Protein AF-A0A969DZS3-F1 (afdb_monomer_lite)

pLDDT: mean 75.81, std 20.88, range [36.09, 98.25]

Sequence (200 aa):
PPSDDQDCFSNGLSEQDLIYIPSPPELEMSKNVEMGKQPAASKSTKQAAPAEPQAASPIADSQAKQQAEQQADILLAATEILELAKLKVALAQAYRDAQQYKELVFKVIDTEGGHLSEEECEVVSHKNFAKTIKGLAEARVKVSSWAETSSGNHGLILNELSFVEEEIVTALATAKSKTGKGAKETAQETAQDDGEEKAA

Radius of gyration: 37.27 Å; chains: 1; bounding box: 90×81×98 Å

Secondary structure (DSSP, 8-state):
---------TTS--GGG----PPPPP------------------------PPP----HHHHHHHHHHHHHHHHHHHHHHHHHHHHHHHHHHHHHHHHHHTTHHHHHHHH-TTS-PPPHHHHHHHHSHHHHHHHHHHHHHHHHHHHHHHHS-STHHHHHHHHHHHHHHHHHHHHHHHHHHTTS--S---------------

Foldseek 3Di:
DDDPPQPQDPVRDHPVNDDDDDDDPPPPDDDDDDDDDDDDDDDDDDDDDDDDDDDDDPVVVVVVVVVVVLVVLLVLLVVLVVVLVVLVVQLVVLCVLQPVCVVLVVLVPPPPNDDDDPVSVVVCPDPSNVCSVVSNVVSVVVSVVSVVPGPPSNVSNVVVVVVVVVVVVVVVVVVVVVVPPPPDDDDDDDDDDDDDDDDD

Structure (mmCIF, N/CA/C/O backbone):
data_AF-A0A969DZS3-F1
#
_entry.id   AF-A0A969DZS3-F1
#
loop_
_atom_site.group_PDB
_atom_site.id
_atom_site.type_symbol
_atom_site.label_atom_id
_atom_site.label_alt_id
_atom_site.label_comp_id
_atom_site.label_asym_id
_atom_site.label_entity_id
_atom_site.label_seq_id
_atom_site.pdbx_PDB_ins_code
_atom_site.Cartn_x
_atom_site.Cartn_y
_atom_site.Cartn_z
_atom_site.occupancy
_atom_site.B_iso_or_equiv
_atom_site.auth_seq_id
_atom_site.auth_comp_id
_atom_site.auth_asym_id
_atom_site.auth_atom_id
_atom_site.pdbx_PDB_model_num
ATOM 1 N N . PRO A 1 1 ? -9.337 -61.915 6.150 1.00 49.16 1 PRO A N 1
ATOM 2 C CA . PRO A 1 1 ? -9.854 -60.557 5.847 1.00 49.16 1 PRO A CA 1
ATOM 3 C C . PRO A 1 1 ? -8.678 -59.577 5.769 1.00 49.16 1 PRO A C 1
ATOM 5 O O . PRO A 1 1 ? -7.839 -59.634 6.664 1.00 49.16 1 PRO A O 1
ATOM 8 N N . PRO A 1 2 ? -8.534 -58.803 4.682 1.00 52.72 2 PRO A N 1
ATOM 9 C CA . PRO A 1 2 ? -7.333 -58.010 4.464 1.00 52.72 2 PRO A CA 1
ATOM 10 C C . PRO A 1 2 ? -7.282 -56.854 5.466 1.00 52.72 2 PRO A C 1
ATOM 12 O O . PRO A 1 2 ? -8.290 -56.197 5.718 1.00 52.72 2 PRO A O 1
ATOM 15 N N . SER A 1 3 ? -6.110 -56.673 6.067 1.00 51.91 3 SER A N 1
ATOM 16 C CA . SER A 1 3 ? -5.750 -55.478 6.817 1.00 51.91 3 SER A CA 1
ATOM 17 C C . SER A 1 3 ? -5.301 -54.441 5.793 1.00 51.91 3 SER A C 1
ATOM 19 O O . SER A 1 3 ? -4.185 -54.523 5.286 1.00 51.91 3 SER A O 1
ATOM 21 N N . ASP A 1 4 ? -6.203 -53.536 5.423 1.00 56.25 4 ASP A N 1
ATOM 22 C CA . ASP A 1 4 ? -5.869 -52.346 4.644 1.00 56.25 4 ASP A CA 1
ATOM 23 C C . ASP A 1 4 ? -5.237 -51.316 5.590 1.00 56.25 4 ASP A C 1
ATOM 25 O O . ASP A 1 4 ? -5.909 -50.424 6.109 1.00 56.25 4 ASP A O 1
ATOM 29 N N . ASP A 1 5 ? -3.937 -51.466 5.840 1.00 58.75 5 ASP A N 1
ATOM 30 C CA . ASP A 1 5 ? -3.094 -50.387 6.351 1.00 58.75 5 ASP A CA 1
ATOM 31 C C . ASP A 1 5 ? -2.910 -49.367 5.214 1.00 58.75 5 ASP A C 1
ATOM 33 O O . ASP A 1 5 ? -1.918 -49.381 4.488 1.00 58.75 5 ASP A O 1
ATOM 37 N N . GLN A 1 6 ? -3.922 -48.523 4.995 1.00 60.72 6 GLN A N 1
ATOM 38 C CA . GLN A 1 6 ? -3.749 -47.315 4.194 1.00 60.72 6 GLN A CA 1
ATOM 39 C C . GLN A 1 6 ? -3.018 -46.289 5.053 1.00 60.72 6 GLN A C 1
ATOM 41 O O . GLN A 1 6 ? -3.539 -45.832 6.073 1.00 60.72 6 GLN A O 1
ATOM 46 N N . ASP A 1 7 ? -1.806 -45.953 4.621 1.00 59.56 7 ASP A N 1
ATOM 47 C CA . ASP A 1 7 ? -0.974 -44.874 5.137 1.00 59.56 7 ASP A CA 1
ATOM 48 C C . ASP A 1 7 ? -1.724 -43.535 5.048 1.00 59.56 7 ASP A C 1
ATOM 50 O O . ASP A 1 7 ? -1.600 -42.761 4.099 1.00 59.56 7 ASP A O 1
ATOM 54 N N . CYS A 1 8 ? -2.543 -43.252 6.057 1.00 57.12 8 CYS A N 1
ATOM 55 C CA . CYS A 1 8 ? -3.088 -41.926 6.269 1.00 57.12 8 CYS A CA 1
ATOM 56 C C . CYS A 1 8 ? -1.925 -41.013 6.655 1.00 57.12 8 CYS A C 1
ATOM 58 O O . CYS A 1 8 ? -1.350 -41.144 7.740 1.00 57.12 8 CYS A O 1
ATOM 60 N N . PHE A 1 9 ? -1.601 -40.048 5.795 1.00 59.28 9 PHE A N 1
ATOM 61 C CA . PHE A 1 9 ? -0.766 -38.930 6.206 1.00 59.28 9 PHE A CA 1
ATOM 62 C C . PHE A 1 9 ? -1.397 -38.298 7.456 1.00 59.28 9 PHE A C 1
ATOM 64 O O . PHE A 1 9 ? -2.620 -38.166 7.546 1.00 59.28 9 PHE A O 1
ATOM 71 N N . SER A 1 10 ? -0.583 -37.878 8.426 1.00 65.44 10 SER A N 1
ATOM 72 C CA . SER A 1 10 ? -1.009 -37.339 9.734 1.00 65.44 10 SER A CA 1
ATOM 73 C C . SER A 1 10 ? -1.934 -36.111 9.663 1.00 65.44 10 SER A C 1
ATOM 75 O O . SER A 1 10 ? -2.457 -35.664 10.681 1.00 65.44 10 SER A O 1
ATOM 77 N N . ASN A 1 11 ? -2.177 -35.602 8.457 1.00 67.25 11 ASN A N 1
ATOM 78 C CA . ASN A 1 11 ? -3.039 -34.470 8.156 1.00 67.25 11 ASN A CA 1
ATOM 79 C C . ASN A 1 11 ? -4.433 -34.904 7.648 1.00 67.25 11 ASN A C 1
ATOM 81 O O . ASN A 1 11 ? -5.226 -34.047 7.272 1.00 67.25 11 ASN A O 1
ATOM 85 N N . GLY A 1 12 ? -4.726 -36.211 7.590 1.00 70.38 12 GLY A N 1
ATOM 86 C CA . GLY A 1 12 ? -5.999 -36.751 7.095 1.00 70.38 12 GLY A CA 1
ATOM 87 C C . GLY A 1 12 ? -6.173 -36.690 5.574 1.00 70.38 12 GLY A C 1
ATOM 88 O O . GLY A 1 12 ? -7.282 -36.892 5.090 1.00 70.38 12 GLY A O 1
ATOM 89 N N . LEU A 1 13 ? -5.101 -3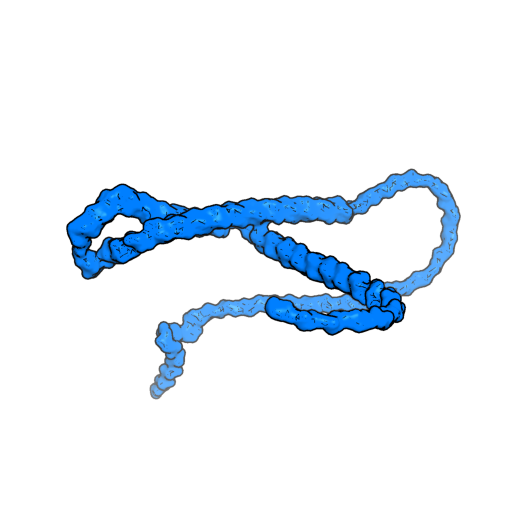6.406 4.830 1.00 71.88 13 LEU A N 1
ATOM 90 C CA . LEU A 1 13 ? -5.092 -36.448 3.369 1.00 71.88 13 LEU A CA 1
ATOM 91 C C . LEU A 1 13 ? -4.745 -37.860 2.909 1.00 71.88 13 LEU A C 1
ATOM 93 O O . LEU A 1 13 ? -3.793 -38.461 3.413 1.00 71.88 13 LEU A O 1
ATOM 97 N N . SER A 1 14 ? -5.522 -38.378 1.967 1.00 73.00 14 SER A N 1
ATOM 98 C CA . SER A 1 14 ? -5.260 -39.662 1.328 1.00 73.00 14 SER A CA 1
ATOM 99 C C . SER A 1 14 ? -4.403 -39.468 0.078 1.00 73.00 14 SER A C 1
ATOM 101 O O . SER A 1 14 ? -4.312 -38.372 -0.475 1.00 73.00 14 SER A O 1
ATOM 103 N N . GLU A 1 15 ? -3.791 -40.540 -0.418 1.00 72.19 15 GLU A N 1
ATOM 104 C CA . GLU A 1 15 ? -3.027 -40.512 -1.675 1.00 72.19 15 GLU A CA 1
ATOM 105 C C . GLU A 1 15 ? -3.888 -40.076 -2.882 1.00 72.19 15 GLU A C 1
ATOM 107 O O . GLU A 1 15 ? -3.377 -39.554 -3.870 1.00 72.19 15 GLU A O 1
ATOM 112 N N . GLN A 1 16 ? -5.215 -40.213 -2.775 1.00 72.94 16 GLN A N 1
ATOM 113 C CA . GLN A 1 16 ? -6.187 -39.787 -3.785 1.00 72.94 16 GLN A CA 1
ATOM 114 C C . GLN A 1 16 ? -6.371 -38.259 -3.829 1.00 72.94 16 GLN A C 1
ATOM 116 O O . GLN A 1 16 ? -6.869 -37.738 -4.825 1.00 72.94 16 GLN A O 1
ATOM 121 N N . ASP A 1 17 ? -5.942 -37.541 -2.784 1.00 72.00 17 ASP A N 1
ATOM 122 C CA . ASP A 1 17 ? -6.028 -36.077 -2.679 1.00 72.00 17 ASP A CA 1
ATOM 123 C C . ASP A 1 17 ? -4.780 -35.365 -3.236 1.00 72.00 17 ASP A C 1
ATOM 125 O O . ASP A 1 17 ? -4.680 -34.134 -3.206 1.00 72.00 17 ASP A O 1
ATOM 129 N N . LEU A 1 18 ? -3.808 -36.119 -3.761 1.00 80.00 18 LEU A N 1
ATOM 130 C CA . LEU A 1 18 ? -2.616 -35.559 -4.387 1.00 80.00 18 LEU A CA 1
ATOM 131 C C . LEU A 1 18 ? -2.949 -35.020 -5.783 1.00 80.00 18 LEU A C 1
ATOM 133 O O . LEU A 1 18 ? -3.226 -35.762 -6.725 1.00 80.00 18 LEU A O 1
ATOM 137 N N . ILE A 1 19 ? -2.870 -33.699 -5.937 1.00 80.88 19 ILE A N 1
ATOM 138 C CA . ILE A 1 19 ? -2.957 -33.050 -7.247 1.00 80.88 19 ILE A CA 1
ATOM 139 C C . ILE A 1 19 ? -1.679 -33.378 -8.028 1.00 80.88 19 ILE A C 1
ATOM 141 O O . ILE A 1 19 ? -0.587 -32.928 -7.676 1.00 80.88 19 ILE A O 1
ATOM 145 N N . TYR A 1 20 ? -1.818 -34.145 -9.109 1.00 78.75 20 TYR A N 1
ATOM 146 C CA . TYR A 1 20 ? -0.731 -34.409 -10.047 1.00 78.75 20 TYR A CA 1
ATOM 147 C C . TY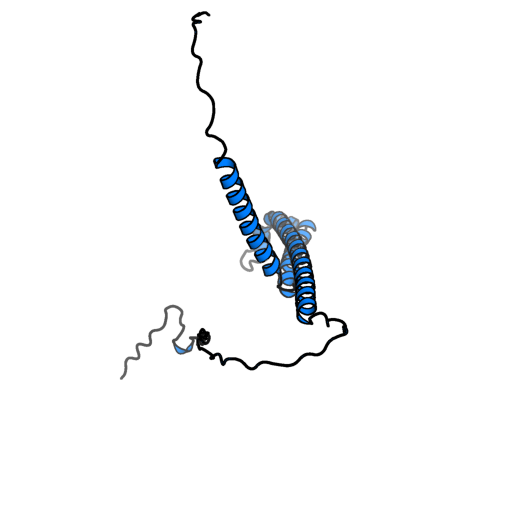R A 1 20 ? -0.387 -33.129 -10.816 1.00 78.75 20 TYR A C 1
ATOM 149 O O . TYR A 1 20 ? -1.165 -32.667 -11.653 1.00 78.75 20 TYR A O 1
ATOM 157 N N . ILE A 1 21 ? 0.784 -32.558 -10.536 1.00 79.50 21 ILE A N 1
ATOM 158 C CA . ILE A 1 21 ? 1.345 -31.455 -11.318 1.00 79.50 21 ILE A CA 1
ATOM 159 C C . ILE A 1 21 ? 2.249 -32.076 -12.392 1.00 79.50 21 ILE A C 1
ATOM 161 O O . ILE A 1 21 ? 3.317 -32.587 -12.043 1.00 79.50 21 ILE A O 1
ATOM 165 N N . PRO A 1 22 ? 1.856 -32.076 -13.681 1.00 70.31 22 PRO A N 1
ATOM 166 C CA . PRO A 1 22 ? 2.712 -32.588 -14.743 1.00 70.31 22 PRO A CA 1
ATOM 167 C C . PRO A 1 22 ? 4.007 -31.777 -14.803 1.00 70.31 22 PRO A C 1
ATOM 169 O O . PRO A 1 22 ? 3.982 -30.544 -14.832 1.00 70.31 22 PRO A O 1
ATOM 172 N N . SER A 1 23 ? 5.144 -32.474 -14.823 1.00 70.44 23 SER A N 1
ATOM 173 C CA . SER A 1 23 ? 6.441 -31.843 -15.047 1.00 70.44 23 SER A CA 1
ATOM 174 C C . SER A 1 23 ? 6.425 -31.125 -16.403 1.00 70.44 23 SER A C 1
ATOM 176 O O . SER A 1 23 ? 5.951 -31.705 -17.386 1.00 70.44 23 SER A O 1
ATOM 178 N N . PRO A 1 24 ? 6.904 -29.870 -16.483 1.00 65.31 24 PRO A N 1
ATOM 179 C CA . PRO A 1 24 ? 6.987 -29.172 -17.756 1.00 65.31 24 PRO A CA 1
ATOM 180 C C . PRO A 1 24 ? 7.895 -29.964 -18.712 1.00 65.31 24 PRO A C 1
ATOM 182 O O . PRO A 1 24 ? 8.896 -30.525 -18.260 1.00 65.31 24 PRO A O 1
ATOM 185 N N . PRO A 1 25 ? 7.559 -30.037 -20.012 1.00 67.75 25 PRO A N 1
ATOM 186 C CA . PRO A 1 25 ? 8.395 -30.729 -20.982 1.00 67.75 25 PRO A CA 1
ATOM 187 C C . PRO A 1 25 ? 9.783 -30.086 -21.001 1.00 67.75 25 PRO A C 1
ATOM 189 O O . PRO A 1 25 ? 9.910 -28.869 -21.162 1.00 67.75 25 PRO A O 1
ATOM 192 N N . GLU A 1 26 ? 10.816 -30.908 -20.804 1.00 57.12 26 GLU A N 1
ATOM 193 C CA . GLU A 1 26 ? 12.204 -30.475 -20.896 1.00 57.12 26 GLU A CA 1
ATOM 194 C C . GLU A 1 26 ? 12.448 -29.876 -22.286 1.00 57.12 26 GLU A C 1
ATOM 196 O O . GLU A 1 26 ? 12.238 -30.515 -23.319 1.00 57.12 26 GLU A O 1
ATOM 201 N N . LEU A 1 27 ? 12.857 -28.608 -22.304 1.00 54.34 27 LEU A N 1
ATOM 202 C CA . LEU A 1 27 ? 13.322 -27.914 -23.496 1.00 54.34 27 LEU A CA 1
ATOM 203 C C . LEU A 1 27 ? 14.609 -28.595 -23.976 1.00 54.34 27 LEU A C 1
ATOM 205 O O . LEU A 1 27 ? 15.705 -28.284 -23.508 1.00 54.34 27 LEU A O 1
ATOM 209 N N . GLU A 1 28 ? 14.467 -29.531 -24.913 1.00 52.59 28 GLU A N 1
ATOM 210 C CA . GLU A 1 28 ? 15.596 -30.116 -25.624 1.00 52.59 28 GLU A CA 1
ATOM 211 C C . GLU A 1 28 ? 16.379 -29.016 -26.350 1.00 52.59 28 GLU A C 1
ATOM 213 O O . GLU A 1 28 ? 15.914 -28.376 -27.300 1.00 52.59 28 GLU A O 1
ATOM 218 N N . MET A 1 29 ? 17.608 -28.791 -25.885 1.00 45.00 29 MET A N 1
ATOM 219 C CA . MET A 1 29 ? 18.582 -27.936 -26.544 1.00 45.00 29 MET A CA 1
ATOM 220 C C . MET A 1 29 ? 18.933 -28.535 -27.907 1.00 45.00 29 MET A C 1
ATOM 222 O O . MET A 1 29 ? 19.702 -29.492 -28.012 1.00 45.00 29 MET A O 1
ATOM 226 N N . SER A 1 30 ? 18.391 -27.937 -28.966 1.00 51.59 30 SER A N 1
ATOM 227 C CA . SER A 1 30 ? 18.742 -28.265 -30.345 1.00 51.59 30 SER A CA 1
ATOM 228 C C . SER A 1 30 ? 20.199 -27.887 -30.631 1.00 51.59 30 SER A C 1
ATOM 230 O O . SER A 1 30 ? 20.524 -26.756 -30.986 1.00 51.59 30 SER A O 1
ATOM 232 N N . LYS A 1 31 ? 21.088 -28.874 -30.498 1.00 51.31 31 LYS A N 1
ATOM 233 C CA . LYS A 1 31 ? 22.355 -28.943 -31.230 1.00 51.31 31 LYS A CA 1
ATOM 234 C C . LYS A 1 31 ? 22.037 -29.202 -32.699 1.00 51.31 31 LYS A C 1
ATOM 236 O O . LYS A 1 31 ? 21.599 -30.297 -33.017 1.00 51.31 31 LYS A O 1
ATOM 241 N N . ASN A 1 32 ? 22.363 -28.260 -33.579 1.00 50.91 32 ASN A N 1
ATOM 242 C CA . ASN A 1 32 ? 22.620 -28.567 -34.985 1.00 50.91 32 ASN A CA 1
ATOM 243 C C . ASN A 1 32 ? 23.987 -28.009 -35.392 1.00 50.91 32 ASN A C 1
ATOM 245 O O . ASN A 1 32 ? 24.177 -26.814 -35.606 1.00 50.91 32 ASN A O 1
ATOM 249 N N . VAL A 1 33 ? 24.939 -28.934 -35.473 1.00 51.19 33 VAL A N 1
ATOM 250 C CA . VAL A 1 33 ? 26.082 -28.913 -36.388 1.00 51.19 33 VAL A CA 1
ATOM 251 C C . VAL A 1 33 ? 25.550 -29.445 -37.724 1.00 51.19 33 VAL A C 1
ATOM 253 O O . VAL A 1 33 ? 24.838 -30.436 -37.675 1.00 51.19 33 VAL A O 1
ATOM 256 N N . GLU A 1 34 ? 25.866 -28.841 -38.877 1.00 43.50 34 GLU A N 1
ATOM 257 C CA . GLU A 1 34 ? 26.537 -29.558 -39.981 1.00 43.50 34 GLU A CA 1
ATOM 258 C C . GLU A 1 34 ? 26.898 -28.663 -41.181 1.00 43.50 34 GLU A C 1
ATOM 260 O O . GLU A 1 34 ? 26.265 -27.662 -41.505 1.00 43.50 34 GLU A O 1
ATOM 265 N N . MET A 1 35 ? 27.997 -29.085 -41.801 1.00 45.62 35 MET A N 1
ATOM 266 C CA . MET A 1 35 ? 28.760 -28.548 -42.912 1.00 45.62 35 MET A CA 1
ATOM 267 C C . MET A 1 35 ? 27.994 -28.447 -44.238 1.00 45.62 35 MET A C 1
ATOM 269 O O . MET A 1 35 ? 27.270 -29.354 -44.637 1.00 45.62 35 MET A O 1
ATOM 273 N N . GLY A 1 36 ? 28.310 -27.401 -45.007 1.00 38.12 36 GLY A N 1
ATOM 274 C CA . GLY A 1 36 ? 27.819 -27.193 -46.370 1.00 38.12 36 GLY A CA 1
ATOM 275 C C . GLY A 1 36 ? 28.871 -26.573 -47.293 1.00 38.12 36 GLY A C 1
ATOM 276 O O . GLY A 1 36 ? 28.798 -25.400 -47.622 1.00 38.12 36 GLY A O 1
ATOM 277 N N . LYS A 1 37 ? 29.877 -27.377 -47.653 1.00 40.53 37 LYS A N 1
ATOM 278 C CA . LYS A 1 37 ? 30.547 -27.486 -48.967 1.00 40.53 37 LYS A CA 1
ATOM 279 C C . LYS A 1 37 ? 30.584 -26.247 -49.898 1.00 40.53 37 LYS A C 1
ATOM 281 O O . LYS A 1 37 ? 29.595 -25.880 -50.526 1.00 40.53 37 LYS A O 1
ATOM 286 N N . GLN A 1 38 ? 31.799 -25.734 -50.122 1.00 43.06 38 GLN A N 1
ATOM 287 C CA . GLN A 1 38 ? 32.180 -24.971 -51.322 1.00 43.06 38 GLN A CA 1
ATOM 288 C C . GLN A 1 38 ? 31.879 -25.755 -52.614 1.00 43.06 38 GLN A C 1
ATOM 290 O O . GLN A 1 38 ? 32.039 -26.980 -52.650 1.00 43.06 38 GLN A O 1
ATOM 295 N N . PRO A 1 39 ? 31.615 -25.039 -53.718 1.00 46.97 39 PRO A N 1
ATOM 296 C CA . PRO A 1 39 ? 32.412 -25.298 -54.911 1.00 46.97 39 PRO A CA 1
ATOM 297 C C . PRO A 1 39 ? 32.980 -24.028 -55.557 1.00 46.97 39 PRO A C 1
ATOM 299 O O . PRO A 1 39 ? 32.496 -22.910 -55.391 1.00 46.97 39 PRO A O 1
ATOM 302 N N . ALA A 1 40 ? 34.066 -24.256 -56.288 1.00 37.38 40 ALA A N 1
ATOM 303 C CA . ALA A 1 40 ? 34.909 -23.276 -56.941 1.00 37.38 40 ALA A CA 1
ATOM 304 C C . ALA A 1 40 ? 34.327 -22.716 -58.256 1.00 37.38 40 ALA A C 1
ATOM 306 O O . ALA A 1 40 ? 33.684 -23.424 -59.020 1.00 37.38 40 ALA A O 1
ATOM 307 N N . ALA A 1 41 ? 34.688 -21.453 -58.501 1.00 41.47 41 ALA A N 1
ATOM 308 C CA . ALA A 1 41 ? 35.070 -20.802 -59.760 1.00 41.47 41 ALA A CA 1
ATOM 309 C C . ALA A 1 41 ? 34.254 -21.019 -61.053 1.00 41.47 41 ALA A C 1
ATOM 311 O O . ALA A 1 41 ? 34.260 -22.089 -61.654 1.00 41.47 41 ALA A O 1
ATOM 312 N N . SER A 1 42 ? 33.800 -19.899 -61.632 1.00 41.06 42 SER A N 1
ATOM 313 C CA . SER A 1 42 ? 33.957 -19.611 -63.068 1.00 41.06 42 SER A CA 1
ATOM 314 C C . SER A 1 42 ? 33.992 -18.098 -63.337 1.00 41.06 42 SER A C 1
ATOM 316 O O . SER A 1 42 ? 33.311 -17.312 -62.687 1.00 41.06 42 SER A O 1
ATOM 318 N N . LYS A 1 43 ? 34.881 -17.712 -64.259 1.00 40.38 43 LYS A N 1
ATOM 319 C CA . LYS A 1 43 ? 35.281 -16.355 -64.676 1.00 40.38 43 LYS A CA 1
ATOM 320 C C . LYS A 1 43 ? 34.346 -15.753 -65.743 1.00 40.38 43 LYS A C 1
ATOM 322 O O . LYS A 1 43 ? 33.792 -16.493 -66.545 1.00 40.38 43 LYS A O 1
ATOM 327 N N . SER A 1 44 ? 34.448 -14.418 -65.872 1.00 36.28 44 SER A N 1
ATOM 328 C CA . SER A 1 44 ? 34.138 -13.562 -67.045 1.00 36.28 44 SER A CA 1
ATOM 329 C C . SER A 1 44 ? 32.647 -13.191 -67.204 1.00 36.28 44 SER A C 1
ATOM 331 O O . SER A 1 44 ? 31.803 -14.068 -67.211 1.00 36.28 44 SER A O 1
ATOM 333 N N . THR A 1 45 ? 32.208 -11.927 -67.316 1.00 36.09 45 THR A N 1
ATOM 334 C CA . THR A 1 45 ? 32.645 -10.887 -68.264 1.00 36.09 45 THR A CA 1
ATOM 335 C C . THR A 1 45 ? 32.127 -9.484 -67.867 1.00 36.09 45 THR A C 1
ATOM 337 O O . THR A 1 45 ? 31.014 -9.315 -67.389 1.00 36.09 45 THR A O 1
ATOM 340 N N . LYS A 1 46 ? 32.986 -8.494 -68.125 1.00 42.97 46 LYS A N 1
ATOM 341 C CA . LYS A 1 46 ? 32.864 -7.023 -68.215 1.00 42.97 46 LYS A CA 1
ATOM 342 C C . LYS A 1 46 ? 31.509 -6.430 -68.679 1.00 42.97 46 LYS A C 1
ATOM 344 O O . LYS A 1 46 ? 31.137 -6.672 -69.820 1.00 42.97 46 LYS A O 1
ATOM 349 N N . GLN A 1 47 ? 30.918 -5.502 -67.906 1.00 36.22 47 GLN A N 1
ATOM 350 C CA . GLN A 1 47 ? 30.442 -4.175 -68.373 1.00 36.22 47 GLN A CA 1
ATOM 351 C C . GLN A 1 47 ? 29.967 -3.266 -67.219 1.00 36.22 47 GLN A C 1
ATOM 353 O O . GLN A 1 47 ? 29.634 -3.739 -66.140 1.00 36.22 47 GLN A O 1
ATOM 358 N N . ALA A 1 48 ? 30.047 -1.952 -67.440 1.00 38.44 48 ALA A N 1
ATOM 359 C CA . ALA A 1 48 ? 30.076 -0.888 -66.439 1.00 38.44 48 ALA A CA 1
ATOM 360 C C . ALA A 1 48 ? 28.745 -0.118 -66.302 1.00 38.44 48 ALA A C 1
ATOM 362 O O . ALA A 1 48 ? 28.172 0.200 -67.335 1.00 38.44 48 ALA A O 1
ATOM 363 N N . ALA A 1 49 ? 28.404 0.235 -65.044 1.00 42.50 49 ALA A N 1
ATOM 364 C CA . ALA A 1 49 ? 27.681 1.418 -64.504 1.00 42.50 49 ALA A CA 1
ATOM 365 C C . ALA A 1 49 ? 26.317 1.855 -65.123 1.00 42.50 49 ALA A C 1
ATOM 367 O O . ALA A 1 49 ? 26.085 1.600 -66.297 1.00 42.50 49 ALA A O 1
ATOM 368 N N . PRO A 1 50 ? 25.427 2.592 -64.404 1.00 46.69 50 PRO A N 1
ATOM 369 C CA . PRO A 1 50 ? 25.625 3.327 -63.147 1.00 46.69 50 PRO A CA 1
ATOM 370 C C . PRO A 1 50 ? 24.593 3.030 -62.033 1.00 46.69 50 PRO A C 1
ATOM 372 O O . PRO A 1 50 ? 23.665 2.249 -62.187 1.00 46.69 50 PRO A O 1
ATOM 375 N N . ALA A 1 51 ? 24.838 3.663 -60.886 1.00 50.31 51 ALA A N 1
ATOM 376 C CA . ALA A 1 51 ? 24.165 3.540 -59.598 1.00 50.31 51 ALA A CA 1
ATOM 377 C C . ALA A 1 51 ? 22.624 3.606 -59.621 1.00 50.31 51 ALA A C 1
ATOM 379 O O . ALA A 1 51 ? 22.044 4.617 -60.015 1.00 50.31 51 ALA A O 1
ATOM 380 N N . GLU A 1 52 ? 21.999 2.575 -59.050 1.00 42.47 52 GLU A N 1
ATOM 381 C CA . GLU A 1 52 ? 20.687 2.655 -58.401 1.00 42.47 52 GLU A CA 1
ATOM 382 C C . GLU A 1 52 ? 20.877 2.771 -56.875 1.00 42.47 52 GLU A C 1
ATOM 384 O O . GLU A 1 52 ? 21.862 2.254 -56.332 1.00 42.47 52 GLU A O 1
ATOM 389 N N . PRO A 1 53 ? 19.982 3.491 -56.176 1.00 45.00 53 PRO A N 1
ATOM 390 C CA . PRO A 1 53 ? 20.136 3.815 -54.767 1.00 45.00 53 PRO A CA 1
ATOM 391 C C . PRO A 1 53 ? 20.051 2.545 -53.918 1.00 45.00 53 PRO A C 1
ATOM 393 O O . PRO A 1 53 ? 19.118 1.754 -54.036 1.00 45.00 53 PRO A O 1
ATOM 396 N N . GLN A 1 54 ? 21.045 2.366 -53.049 1.00 45.19 54 GLN A N 1
ATOM 397 C CA . GLN A 1 54 ? 21.069 1.305 -52.052 1.00 45.19 54 GLN A CA 1
ATOM 398 C C . GLN A 1 54 ? 19.796 1.387 -51.202 1.00 45.19 54 GLN A C 1
ATOM 400 O O . GLN A 1 54 ? 19.592 2.352 -50.467 1.00 45.19 54 GLN A O 1
ATOM 405 N N . ALA A 1 55 ? 18.943 0.371 -51.319 1.00 48.88 55 ALA A N 1
ATOM 406 C CA . ALA A 1 55 ? 17.862 0.133 -50.381 1.00 48.88 55 ALA A CA 1
ATOM 407 C C . ALA A 1 55 ? 18.471 -0.025 -48.980 1.00 48.88 55 ALA A C 1
ATOM 409 O O . ALA A 1 55 ? 19.243 -0.952 -48.733 1.00 48.88 55 ALA A O 1
ATOM 410 N N . ALA A 1 56 ? 18.157 0.908 -48.081 1.00 52.97 56 ALA A N 1
ATOM 411 C CA . ALA A 1 56 ? 18.447 0.765 -46.664 1.00 52.97 56 ALA A CA 1
ATOM 412 C C . ALA A 1 56 ? 17.776 -0.520 -46.141 1.00 52.97 56 ALA A C 1
ATOM 414 O O . ALA A 1 56 ? 16.617 -0.800 -46.448 1.00 52.97 56 ALA A O 1
ATOM 415 N N . SER A 1 57 ? 18.535 -1.338 -45.412 1.00 56.44 57 SER A N 1
ATOM 416 C CA . SER A 1 57 ? 18.117 -2.671 -44.975 1.00 56.44 57 SER A CA 1
ATOM 417 C C . SER A 1 57 ? 16.961 -2.618 -43.956 1.00 56.44 57 SER A C 1
ATOM 419 O O . SER A 1 57 ? 17.135 -1.996 -42.908 1.00 56.44 57 SER A O 1
ATOM 421 N N . PRO A 1 58 ? 15.856 -3.370 -44.146 1.00 59.97 58 PRO A N 1
ATOM 422 C CA . PRO A 1 58 ? 14.675 -3.378 -43.258 1.00 59.97 58 PRO A CA 1
ATOM 423 C C . PRO A 1 58 ? 14.935 -3.888 -41.824 1.00 59.97 58 PRO A C 1
ATOM 425 O O . PRO A 1 58 ? 14.049 -3.858 -40.976 1.00 59.97 58 PRO A O 1
ATOM 428 N N . ILE A 1 59 ? 16.148 -4.367 -41.535 1.00 58.25 59 ILE A N 1
ATOM 429 C CA . ILE A 1 59 ? 16.550 -4.930 -40.238 1.00 58.25 59 ILE A CA 1
ATOM 430 C C . ILE A 1 59 ? 16.906 -3.825 -39.229 1.00 58.25 59 ILE A C 1
ATOM 432 O O . ILE A 1 59 ? 16.617 -3.967 -38.042 1.00 58.25 59 ILE A O 1
ATOM 436 N N . ALA A 1 60 ? 17.495 -2.715 -39.687 1.00 64.94 60 ALA A N 1
ATOM 437 C CA . ALA A 1 60 ? 17.872 -1.604 -38.809 1.00 64.94 60 ALA A CA 1
ATOM 438 C C . ALA A 1 60 ? 16.633 -0.873 -38.260 1.00 64.94 60 ALA A C 1
ATOM 440 O O . ALA A 1 60 ? 16.584 -0.543 -37.075 1.00 64.94 60 ALA A O 1
ATOM 441 N N . ASP A 1 61 ? 15.599 -0.715 -39.091 1.00 71.00 61 ASP A N 1
ATOM 442 C CA . ASP A 1 61 ? 14.335 -0.085 -38.695 1.00 71.00 61 ASP A CA 1
ATOM 443 C C . ASP A 1 61 ? 13.548 -0.940 -37.686 1.00 71.00 61 ASP A C 1
ATOM 445 O O . ASP A 1 61 ? 12.946 -0.406 -36.752 1.00 71.00 61 ASP A O 1
ATOM 449 N N . SER A 1 62 ? 13.591 -2.274 -37.805 1.00 75.81 62 SER A N 1
ATOM 450 C CA . SER A 1 62 ? 12.975 -3.179 -36.822 1.00 75.81 62 SER A CA 1
ATOM 451 C C . SER A 1 62 ? 13.681 -3.161 -35.465 1.00 75.81 62 SER A C 1
ATOM 453 O O . SER A 1 62 ? 13.001 -3.183 -34.441 1.00 75.81 62 SER A O 1
ATOM 455 N N . GLN A 1 63 ? 15.014 -3.085 -35.433 1.00 75.62 63 GLN A N 1
ATOM 456 C CA . GLN A 1 63 ? 15.767 -3.012 -34.174 1.00 75.62 63 GLN A CA 1
ATOM 457 C C . GLN A 1 63 ? 15.571 -1.668 -33.464 1.00 75.62 63 GLN A C 1
ATOM 459 O O . GLN A 1 63 ? 15.349 -1.639 -32.255 1.00 75.62 63 GLN A O 1
ATOM 464 N N . ALA A 1 64 ? 15.587 -0.560 -34.209 1.00 80.25 64 ALA A N 1
ATOM 465 C CA . ALA A 1 64 ? 15.341 0.767 -33.649 1.00 80.25 64 ALA A CA 1
ATOM 466 C C . ALA A 1 64 ? 13.924 0.889 -33.060 1.00 80.25 64 ALA A C 1
ATOM 468 O O . ALA A 1 64 ? 13.737 1.466 -31.989 1.00 80.25 64 ALA A O 1
ATOM 469 N N . LYS A 1 65 ? 12.924 0.295 -33.724 1.00 85.75 65 LYS A N 1
ATOM 470 C CA . LYS A 1 65 ? 11.546 0.261 -33.225 1.00 85.75 65 LYS A CA 1
ATOM 471 C C . LYS A 1 65 ? 11.410 -0.554 -31.934 1.00 85.75 65 LYS A C 1
ATOM 473 O O . LYS A 1 65 ? 10.786 -0.079 -30.992 1.00 85.75 65 LYS A O 1
ATOM 478 N N . GLN A 1 66 ? 12.030 -1.732 -31.870 1.00 82.25 66 GLN A N 1
ATOM 479 C CA . GLN A 1 66 ? 12.027 -2.568 -30.663 1.00 82.25 66 GLN A CA 1
ATOM 480 C C . GLN A 1 66 ? 12.696 -1.869 -29.474 1.00 82.25 66 GLN A C 1
ATOM 482 O O . GLN A 1 66 ? 12.185 -1.930 -28.361 1.00 82.25 66 GLN A O 1
ATOM 487 N N . GLN A 1 67 ? 13.798 -1.151 -29.709 1.00 84.00 67 GLN A N 1
ATOM 488 C CA . GLN A 1 67 ? 14.448 -0.361 -28.662 1.00 84.00 67 GLN A CA 1
ATOM 489 C C . GLN A 1 67 ? 13.556 0.775 -28.149 1.00 84.00 67 GLN A C 1
ATOM 491 O O . GLN A 1 67 ? 13.511 1.012 -26.945 1.00 84.00 67 GLN A O 1
ATOM 496 N N . ALA A 1 68 ? 12.832 1.466 -29.033 1.00 86.88 68 ALA A N 1
ATOM 497 C CA . ALA A 1 68 ? 11.918 2.531 -28.628 1.00 86.88 68 ALA A CA 1
ATOM 498 C C . ALA A 1 68 ? 10.735 2.002 -27.793 1.00 86.88 68 ALA A C 1
ATOM 500 O O . ALA A 1 68 ? 10.360 2.621 -26.799 1.00 86.88 68 ALA A O 1
ATOM 501 N N . GLU A 1 69 ? 10.174 0.849 -28.168 1.00 88.88 69 GLU A N 1
ATOM 502 C CA . GLU A 1 69 ? 9.108 0.176 -27.410 1.00 88.88 69 GLU A CA 1
ATOM 503 C C . GLU A 1 69 ? 9.611 -0.273 -26.029 1.00 88.88 69 GLU A C 1
ATOM 505 O O . GLU A 1 69 ? 9.001 0.056 -25.013 1.00 88.88 69 GLU A O 1
ATOM 510 N N . GLN A 1 70 ? 10.788 -0.901 -25.966 1.00 88.19 70 GLN A N 1
ATOM 511 C CA . GLN A 1 70 ? 11.402 -1.319 -24.704 1.00 88.19 70 GLN A CA 1
ATOM 512 C C . GLN A 1 70 ? 11.697 -0.130 -23.776 1.00 88.19 70 GLN A C 1
ATOM 514 O O . GLN A 1 70 ? 11.449 -0.202 -22.574 1.00 88.19 70 GLN A O 1
ATOM 519 N N . GLN A 1 71 ? 12.187 0.989 -24.317 1.00 89.19 71 GLN A N 1
ATOM 520 C CA . GLN A 1 71 ? 12.391 2.213 -23.538 1.00 89.19 71 GLN A CA 1
ATOM 521 C C . GLN A 1 71 ? 11.076 2.757 -22.970 1.00 89.19 71 GLN A C 1
ATOM 523 O O . GLN A 1 71 ? 11.047 3.206 -21.823 1.00 89.19 71 GLN A O 1
ATOM 528 N N . ALA A 1 72 ? 9.984 2.707 -23.737 1.00 92.31 72 ALA A N 1
ATOM 529 C CA . ALA A 1 72 ? 8.671 3.124 -23.254 1.00 92.31 72 ALA A CA 1
ATOM 530 C C . ALA A 1 72 ? 8.174 2.225 -22.107 1.00 92.31 72 ALA A C 1
ATOM 532 O O . ALA A 1 72 ? 7.697 2.743 -21.094 1.00 92.31 72 ALA A O 1
ATOM 533 N N . ASP A 1 73 ? 8.358 0.908 -22.219 1.00 94.31 73 ASP A N 1
ATOM 534 C CA . ASP A 1 73 ? 7.981 -0.050 -21.174 1.00 94.31 73 ASP A CA 1
ATOM 535 C C . ASP A 1 73 ? 8.800 0.133 -19.890 1.00 94.31 73 ASP A C 1
ATOM 537 O O . ASP A 1 73 ? 8.250 0.074 -18.789 1.00 94.31 73 ASP A O 1
ATOM 541 N N . ILE A 1 74 ? 10.099 0.427 -20.014 1.00 93.50 74 ILE A N 1
ATOM 542 C CA . ILE A 1 74 ? 10.969 0.768 -18.880 1.00 93.50 74 ILE A CA 1
ATOM 543 C C . ILE A 1 74 ? 10.454 2.031 -18.176 1.00 93.50 74 ILE A C 1
ATOM 545 O O . ILE A 1 74 ? 10.322 2.053 -16.951 1.00 93.50 74 ILE A O 1
ATOM 549 N N . LEU A 1 75 ? 10.115 3.086 -18.923 1.00 94.00 75 LEU A N 1
ATOM 550 C CA . LEU A 1 75 ? 9.590 4.325 -18.336 1.00 94.00 75 LEU A CA 1
ATOM 551 C C . LEU A 1 75 ? 8.242 4.115 -17.630 1.00 94.00 75 LEU A C 1
ATOM 553 O O . LEU A 1 75 ? 8.007 4.685 -16.556 1.00 94.00 75 LEU A O 1
ATOM 557 N N . LEU A 1 76 ? 7.367 3.285 -18.202 1.00 94.62 76 LEU A N 1
ATOM 558 C CA . LEU A 1 76 ? 6.106 2.905 -17.574 1.00 94.62 76 LEU A CA 1
ATOM 559 C C . LEU A 1 76 ? 6.358 2.146 -16.264 1.00 94.62 76 LEU A C 1
ATOM 561 O O . LEU A 1 76 ? 5.863 2.561 -15.217 1.00 94.62 76 LEU A O 1
ATOM 565 N N . ALA A 1 77 ? 7.209 1.118 -16.294 1.00 95.00 77 ALA A N 1
ATOM 566 C CA . ALA A 1 77 ? 7.572 0.325 -15.122 1.00 95.00 77 ALA A CA 1
ATOM 567 C C . ALA A 1 77 ? 8.180 1.180 -13.992 1.00 95.00 77 ALA A C 1
ATOM 569 O O . ALA A 1 77 ? 7.849 0.996 -12.817 1.00 95.00 77 ALA A O 1
ATOM 570 N N . ALA A 1 78 ? 9.031 2.156 -14.329 1.00 95.62 78 ALA A N 1
ATOM 571 C CA . ALA A 1 78 ? 9.576 3.111 -13.363 1.00 95.62 78 ALA A CA 1
ATOM 572 C C . ALA A 1 78 ? 8.472 3.944 -12.692 1.00 95.62 78 ALA A C 1
ATOM 574 O O . ALA A 1 78 ? 8.489 4.154 -11.475 1.00 95.62 78 ALA A O 1
ATOM 575 N N . THR A 1 79 ? 7.495 4.406 -13.473 1.00 96.25 79 THR A N 1
ATOM 576 C CA . THR A 1 79 ? 6.361 5.192 -12.966 1.00 96.25 79 THR A CA 1
ATOM 577 C C . THR A 1 79 ? 5.492 4.367 -12.018 1.00 96.25 79 THR A C 1
ATOM 579 O O . THR A 1 79 ? 5.130 4.842 -10.940 1.00 96.25 79 THR A O 1
ATOM 582 N N . GLU A 1 80 ? 5.216 3.115 -12.374 1.00 95.88 80 GLU A N 1
ATOM 583 C CA . GLU A 1 80 ? 4.431 2.196 -11.549 1.00 95.88 80 GLU A CA 1
ATOM 584 C C . GLU A 1 80 ? 5.145 1.856 -10.232 1.00 95.88 80 GLU A C 1
ATOM 586 O O . GLU A 1 80 ? 4.515 1.853 -9.173 1.00 95.88 80 GLU A O 1
ATOM 591 N N . ILE A 1 81 ? 6.471 1.660 -10.250 1.00 96.56 81 ILE A N 1
ATOM 592 C CA . ILE A 1 81 ? 7.271 1.475 -9.026 1.00 96.56 81 ILE A CA 1
ATOM 593 C C . ILE A 1 81 ? 7.211 2.715 -8.128 1.00 96.56 81 ILE A C 1
ATOM 595 O O . ILE A 1 81 ? 7.069 2.590 -6.908 1.00 96.56 81 ILE A O 1
ATOM 599 N N . LEU A 1 82 ? 7.295 3.920 -8.702 1.00 96.50 82 LEU A N 1
ATOM 600 C CA . LEU A 1 82 ? 7.161 5.163 -7.937 1.00 96.50 82 LEU A CA 1
ATOM 601 C C . LEU A 1 82 ? 5.778 5.286 -7.288 1.00 96.50 82 LEU A C 1
ATOM 603 O O . LEU A 1 82 ? 5.669 5.753 -6.150 1.00 96.50 82 LEU A O 1
ATOM 607 N N . GLU A 1 83 ? 4.721 4.877 -7.986 1.00 97.00 83 GLU A N 1
ATOM 608 C CA . GLU A 1 83 ? 3.377 4.821 -7.420 1.00 97.00 83 GLU A CA 1
ATOM 609 C C . GLU A 1 83 ? 3.292 3.802 -6.278 1.00 97.00 83 GLU A C 1
ATOM 611 O O . GLU A 1 83 ? 2.865 4.159 -5.174 1.00 97.00 83 GLU A O 1
ATOM 616 N N . LEU A 1 84 ? 3.781 2.575 -6.487 1.00 96.88 84 LEU A N 1
ATOM 617 C CA . LEU A 1 84 ? 3.818 1.547 -5.448 1.00 96.88 84 LEU A CA 1
ATOM 618 C C . LEU A 1 84 ? 4.561 2.034 -4.203 1.00 96.88 84 LEU A C 1
ATOM 620 O O . LEU A 1 84 ? 4.084 1.835 -3.084 1.00 96.88 84 LEU A O 1
ATOM 624 N N . ALA A 1 85 ? 5.705 2.698 -4.376 1.00 97.69 85 ALA A N 1
ATOM 625 C CA . ALA A 1 85 ? 6.483 3.244 -3.271 1.00 97.69 85 ALA A CA 1
ATOM 626 C C . ALA A 1 85 ? 5.651 4.226 -2.432 1.00 97.69 85 ALA A C 1
ATOM 628 O O . ALA A 1 85 ? 5.599 4.106 -1.205 1.00 97.69 85 ALA A O 1
ATOM 629 N N . LYS A 1 86 ? 4.921 5.147 -3.075 1.00 98.25 86 LYS A N 1
ATOM 630 C CA . LYS A 1 86 ? 4.016 6.084 -2.385 1.00 98.25 86 LYS A CA 1
ATOM 631 C C . LYS A 1 86 ? 2.906 5.350 -1.633 1.00 98.25 86 LYS A C 1
ATOM 633 O O . LYS A 1 86 ? 2.627 5.685 -0.480 1.00 98.25 86 LYS A O 1
ATOM 638 N N . LEU A 1 87 ? 2.299 4.333 -2.247 1.00 98.06 87 LEU A N 1
ATOM 639 C CA . LEU A 1 87 ? 1.251 3.528 -1.616 1.00 98.06 87 LEU A CA 1
ATOM 640 C C . LEU A 1 87 ? 1.775 2.758 -0.394 1.00 98.06 87 LEU A C 1
ATOM 642 O O . LEU A 1 87 ? 1.121 2.738 0.649 1.00 98.06 87 LEU A O 1
ATOM 646 N N . LYS A 1 88 ? 2.976 2.173 -0.479 1.00 97.88 88 LYS A N 1
ATOM 647 C CA . LYS A 1 88 ? 3.627 1.474 0.642 1.00 97.88 88 LYS A CA 1
ATOM 648 C C . LYS A 1 88 ? 3.964 2.423 1.791 1.00 97.88 88 LYS A C 1
ATOM 650 O O . LYS A 1 88 ? 3.738 2.064 2.945 1.00 97.88 88 LYS A O 1
ATOM 655 N N . VAL A 1 89 ? 4.436 3.637 1.496 1.00 98.25 89 VAL A N 1
ATOM 656 C CA . VAL A 1 89 ? 4.673 4.677 2.513 1.00 98.25 89 VAL A CA 1
ATOM 657 C C . VAL A 1 89 ? 3.365 5.073 3.204 1.00 98.25 89 VAL A C 1
ATOM 659 O O . VAL A 1 89 ? 3.314 5.114 4.434 1.00 98.25 89 VAL A O 1
ATOM 662 N N . ALA A 1 90 ? 2.293 5.303 2.441 1.00 97.88 90 ALA A N 1
ATOM 663 C CA . ALA A 1 90 ? 0.980 5.631 2.996 1.00 97.88 90 ALA A CA 1
ATOM 664 C C . ALA A 1 90 ? 0.432 4.505 3.890 1.00 97.88 90 ALA A C 1
ATOM 666 O O . ALA A 1 90 ? -0.048 4.774 4.992 1.00 97.88 90 ALA A O 1
ATOM 667 N N . LEU A 1 91 ? 0.567 3.243 3.465 1.00 98.06 91 LEU A N 1
ATOM 668 C CA . LEU A 1 91 ? 0.203 2.078 4.274 1.00 98.06 91 LEU A CA 1
ATOM 669 C C . LEU A 1 91 ? 1.016 2.011 5.572 1.00 98.06 91 LEU A C 1
ATOM 671 O O . LEU A 1 91 ? 0.446 1.780 6.635 1.00 98.06 91 LEU A O 1
ATOM 675 N N . ALA A 1 92 ? 2.329 2.242 5.512 1.00 97.94 92 ALA A N 1
ATOM 676 C CA . ALA A 1 92 ? 3.186 2.231 6.695 1.00 97.94 92 ALA A CA 1
ATOM 677 C C . ALA A 1 92 ? 2.848 3.360 7.683 1.00 97.94 92 ALA A C 1
ATOM 679 O O . ALA A 1 92 ? 2.978 3.177 8.893 1.00 97.94 92 ALA A O 1
ATOM 680 N N . GLN A 1 93 ? 2.425 4.530 7.193 1.00 98.00 93 GLN A N 1
ATOM 681 C CA . GLN A 1 93 ? 1.944 5.616 8.049 1.00 98.00 93 GLN A CA 1
ATOM 682 C C . GLN A 1 93 ? 0.611 5.245 8.710 1.00 98.00 93 GLN A C 1
ATOM 684 O O . GLN A 1 93 ? 0.522 5.263 9.934 1.00 98.00 93 GLN A O 1
ATOM 689 N N . ALA A 1 94 ? -0.378 4.809 7.925 1.00 97.62 94 ALA A N 1
ATOM 690 C CA . ALA A 1 94 ? -1.683 4.414 8.451 1.00 97.62 94 ALA A CA 1
ATOM 691 C C . ALA A 1 94 ? -1.583 3.250 9.454 1.00 97.62 94 ALA A C 1
ATOM 693 O O . ALA A 1 94 ? -2.283 3.235 10.463 1.00 97.62 94 ALA A O 1
ATOM 694 N N . TYR A 1 95 ? -0.675 2.296 9.216 1.00 98.00 95 TYR A N 1
ATOM 695 C CA . TYR A 1 95 ? -0.404 1.197 10.142 1.00 98.00 95 TYR A CA 1
ATOM 696 C C . TYR A 1 95 ? 0.121 1.696 11.488 1.00 98.00 95 TYR A C 1
ATOM 698 O O . TYR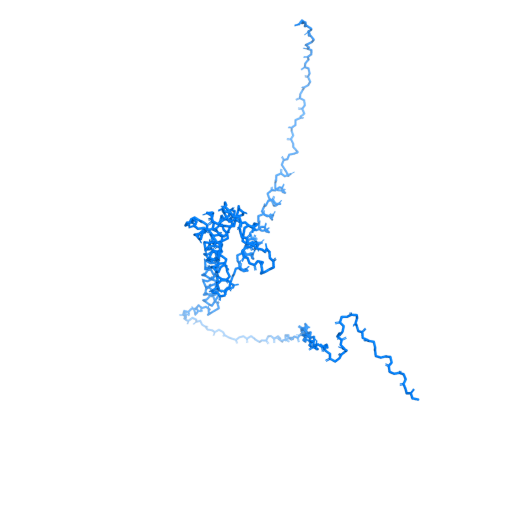 A 1 95 ? -0.362 1.242 12.525 1.00 98.00 95 TYR A O 1
ATOM 706 N N . ARG A 1 96 ? 1.082 2.632 11.478 1.00 98.06 96 ARG A N 1
ATOM 707 C CA . ARG A 1 96 ? 1.637 3.238 12.698 1.00 98.06 96 ARG A CA 1
ATOM 708 C C . ARG A 1 96 ? 0.570 4.000 13.477 1.00 98.06 96 ARG A C 1
ATOM 710 O O . ARG A 1 96 ? 0.460 3.797 14.681 1.00 98.06 96 ARG A O 1
ATOM 717 N N . ASP A 1 97 ? -0.252 4.788 12.792 1.00 96.44 97 ASP A N 1
ATOM 718 C CA . ASP A 1 97 ? -1.333 5.552 13.425 1.00 96.44 97 ASP A CA 1
ATOM 719 C C . ASP A 1 97 ? -2.387 4.627 14.063 1.00 96.44 97 ASP A C 1
ATOM 721 O O . ASP A 1 97 ? -2.928 4.933 15.128 1.00 96.44 97 ASP A O 1
ATOM 725 N N . ALA A 1 98 ? -2.654 3.473 13.441 1.00 97.19 98 ALA A N 1
ATOM 726 C CA . ALA A 1 98 ? -3.612 2.480 13.920 1.00 97.19 98 ALA A CA 1
ATOM 727 C C . ALA A 1 98 ? -3.087 1.588 15.056 1.00 97.19 98 ALA A C 1
ATOM 729 O O . ALA A 1 98 ? -3.898 0.978 15.752 1.00 97.19 98 ALA A O 1
ATOM 730 N N . GLN A 1 99 ? -1.766 1.509 15.277 1.00 97.31 99 GLN A N 1
ATOM 731 C CA . GLN A 1 99 ? -1.190 0.604 16.284 1.00 97.31 99 GLN A CA 1
ATOM 732 C C . GLN A 1 99 ? -1.748 0.834 17.687 1.00 97.31 99 GLN A C 1
ATOM 734 O O . GLN A 1 99 ? -2.007 -0.127 18.404 1.00 97.31 99 GLN A O 1
ATOM 739 N N . GLN A 1 100 ? -1.983 2.091 18.060 1.00 95.88 100 GLN A N 1
ATOM 740 C CA . GLN A 1 100 ? -2.519 2.451 19.376 1.00 95.88 100 GLN A CA 1
ATOM 741 C C . GLN A 1 100 ? -3.920 1.877 19.652 1.00 95.88 100 GLN A C 1
ATOM 743 O O . GLN A 1 100 ? -4.338 1.803 20.801 1.00 95.88 100 GLN A O 1
ATOM 748 N N . TYR A 1 101 ? -4.644 1.462 18.610 1.00 96.88 101 TYR A N 1
ATOM 749 C CA . TYR A 1 101 ? -5.998 0.922 18.707 1.00 96.88 101 TYR A CA 1
ATOM 750 C C . TYR A 1 101 ? -6.051 -0.602 18.560 1.00 96.88 101 TYR A C 1
ATOM 752 O O . TYR A 1 101 ? -7.138 -1.169 18.551 1.00 96.88 101 TYR A O 1
ATOM 760 N N . LYS A 1 102 ? -4.902 -1.277 18.430 1.00 94.88 102 LYS A N 1
ATOM 761 C CA . LYS A 1 102 ? -4.818 -2.713 18.132 1.00 94.88 102 LYS A CA 1
ATOM 762 C C . LYS A 1 102 ? -5.605 -3.576 19.124 1.00 94.88 102 LYS A C 1
ATOM 764 O O . LYS A 1 102 ? -6.468 -4.338 18.703 1.00 94.88 102 LYS A O 1
ATOM 769 N N . GLU A 1 103 ? -5.327 -3.436 20.418 1.00 93.38 103 GLU A N 1
ATOM 770 C CA . GLU A 1 103 ? -5.978 -4.234 21.471 1.00 93.38 103 GLU A CA 1
ATOM 771 C C . GLU A 1 103 ? -7.487 -3.963 21.533 1.00 93.38 103 GLU A C 1
ATOM 773 O O . GLU A 1 103 ? -8.293 -4.883 21.642 1.00 93.38 103 GLU A O 1
ATOM 778 N N . LEU A 1 104 ? -7.876 -2.698 21.356 1.00 94.69 104 LEU A N 1
ATOM 779 C CA . LEU A 1 104 ? -9.275 -2.289 21.319 1.00 94.69 104 LEU A CA 1
ATOM 780 C C . LEU A 1 104 ? -10.018 -2.908 20.128 1.00 94.69 104 LEU A C 1
ATOM 782 O O . LEU A 1 104 ? -11.131 -3.396 20.282 1.00 94.69 104 LEU A O 1
ATOM 786 N N . VAL A 1 105 ? -9.394 -2.941 18.947 1.00 94.81 105 VAL A N 1
ATOM 787 C CA . VAL A 1 105 ? -9.960 -3.600 17.761 1.00 94.81 105 VAL A CA 1
ATOM 788 C C . VAL A 1 105 ? -10.109 -5.104 17.981 1.00 94.81 105 VAL A C 1
ATOM 790 O O . VAL A 1 105 ? -11.145 -5.651 17.612 1.00 94.81 105 VAL A O 1
ATOM 793 N N . PHE A 1 106 ? -9.130 -5.771 18.603 1.00 94.19 106 PHE A N 1
ATOM 794 C CA . PHE A 1 106 ? -9.266 -7.191 18.947 1.00 94.19 106 PHE A CA 1
ATOM 795 C C . PHE A 1 106 ? -10.468 -7.435 19.851 1.00 94.19 106 PHE A C 1
ATOM 797 O O . PHE A 1 106 ? -11.285 -8.294 19.544 1.00 94.19 106 PHE A O 1
ATOM 804 N N . LYS A 1 107 ? -10.627 -6.626 20.900 1.00 93.56 107 LYS A N 1
ATOM 805 C CA . LYS A 1 107 ? -11.747 -6.739 21.836 1.00 93.56 107 LYS A CA 1
ATOM 806 C C . LYS A 1 107 ? -13.106 -6.454 21.192 1.00 93.56 107 LYS A C 1
ATOM 808 O O . LYS A 1 107 ? -14.085 -7.102 21.526 1.00 93.56 107 LYS A O 1
ATOM 813 N N . VAL A 1 108 ? -13.171 -5.511 20.247 1.00 92.88 108 VAL A N 1
ATOM 814 C CA . VAL A 1 108 ? -14.395 -5.212 19.478 1.00 92.88 108 VAL A CA 1
ATOM 815 C C . VAL A 1 108 ? -14.809 -6.380 18.576 1.00 92.88 108 VAL A C 1
ATOM 817 O O . VAL A 1 108 ? -16.000 -6.576 18.344 1.00 92.88 108 VAL A O 1
ATOM 820 N N . ILE A 1 109 ? -13.844 -7.121 18.026 1.00 93.50 109 ILE A N 1
ATOM 821 C CA . ILE A 1 109 ? -14.099 -8.241 17.106 1.00 93.50 109 ILE A CA 1
ATOM 822 C C . ILE A 1 109 ? -14.325 -9.556 17.867 1.00 93.50 109 ILE A C 1
ATOM 824 O O . ILE A 1 109 ? -15.008 -10.443 17.356 1.00 93.50 109 ILE A O 1
ATOM 828 N N . ASP A 1 110 ? -13.756 -9.692 19.063 1.00 92.00 110 ASP A N 1
ATOM 829 C CA . ASP A 1 110 ? -13.901 -10.878 19.897 1.00 92.00 110 ASP A CA 1
ATOM 830 C C . ASP A 1 110 ? -15.338 -11.013 20.420 1.00 92.00 110 ASP A C 1
ATOM 832 O O . ASP A 1 110 ? -15.770 -10.306 21.329 1.00 92.00 110 ASP A O 1
ATOM 836 N N . THR A 1 111 ? -16.087 -11.953 19.844 1.00 82.62 111 THR A N 1
ATOM 837 C CA . THR A 1 111 ? -17.479 -12.229 20.218 1.00 82.62 111 THR A CA 1
ATOM 838 C C . THR A 1 111 ? -17.616 -12.827 21.617 1.00 82.62 111 THR A C 1
ATOM 840 O O . THR A 1 111 ? -18.699 -12.760 22.193 1.00 82.62 111 THR A O 1
ATOM 843 N N . GLU A 1 112 ? -16.534 -13.381 22.169 1.00 85.94 112 GLU A N 1
ATOM 844 C CA . GLU A 1 112 ? -16.481 -13.957 23.517 1.00 85.94 112 GLU A CA 1
ATOM 845 C C . GLU A 1 112 ? -15.825 -12.995 24.533 1.00 85.94 112 GLU A C 1
ATOM 847 O O . GLU A 1 112 ? -15.884 -13.224 25.742 1.00 85.94 112 GLU A O 1
ATOM 852 N N . GLY A 1 113 ? -15.234 -11.888 24.064 1.00 73.69 113 GLY A N 1
ATOM 853 C CA . GLY A 1 113 ? -14.351 -10.984 24.819 1.00 73.69 113 GLY A CA 1
ATOM 854 C C . GLY A 1 113 ? -15.025 -10.060 25.840 1.00 73.69 113 GLY A C 1
ATOM 855 O O . GLY A 1 113 ? -14.370 -9.196 26.432 1.00 73.69 113 GLY A O 1
ATOM 856 N N . GLY A 1 114 ? -16.325 -10.234 26.080 1.00 81.19 114 GLY A N 1
ATOM 857 C CA . GLY A 1 114 ? -17.115 -9.389 26.974 1.00 81.19 114 GLY A CA 1
ATOM 858 C C . GLY A 1 114 ? -17.364 -7.980 26.422 1.00 81.19 114 GLY A C 1
ATOM 859 O O . GLY A 1 114 ? -17.175 -7.693 25.243 1.00 81.19 114 GLY A O 1
ATOM 860 N N . HIS A 1 115 ? -17.852 -7.084 27.281 1.00 87.94 115 HIS A N 1
ATOM 861 C CA . HIS A 1 115 ? -18.151 -5.702 26.900 1.00 87.94 115 HIS A CA 1
ATOM 862 C C . HIS A 1 115 ? -16.922 -4.791 27.032 1.00 87.94 115 HIS A C 1
ATOM 864 O O . HIS A 1 115 ? -16.016 -5.043 27.832 1.00 87.94 115 HIS A O 1
ATOM 870 N N . LEU A 1 116 ? -16.915 -3.705 26.257 1.00 92.69 116 LEU A N 1
ATOM 871 C CA . LEU A 1 116 ? -15.932 -2.633 26.395 1.00 92.69 116 LEU A CA 1
ATOM 872 C C . LEU A 1 116 ? -16.114 -1.906 27.738 1.00 92.69 116 LEU A C 1
ATOM 874 O O . LEU A 1 116 ? -17.241 -1.752 28.214 1.00 92.69 116 LEU A O 1
ATOM 878 N N . SER A 1 117 ? -15.016 -1.442 28.337 1.00 93.81 117 SER A N 1
ATOM 879 C CA . SER A 1 117 ? -15.062 -0.526 29.481 1.00 93.81 117 SER A CA 1
ATOM 880 C C . SER A 1 117 ? -15.600 0.845 29.059 1.00 93.81 117 SER A C 1
ATOM 882 O O . SER A 1 117 ? -15.718 1.146 27.868 1.00 93.81 117 SER A O 1
ATOM 884 N N . GLU A 1 118 ? -15.931 1.695 30.030 1.00 94.50 118 GLU A N 1
ATOM 885 C CA . GLU A 1 118 ? -16.431 3.047 29.760 1.00 94.50 118 GLU A CA 1
ATOM 886 C C . GLU A 1 118 ? -15.398 3.889 28.990 1.00 94.50 11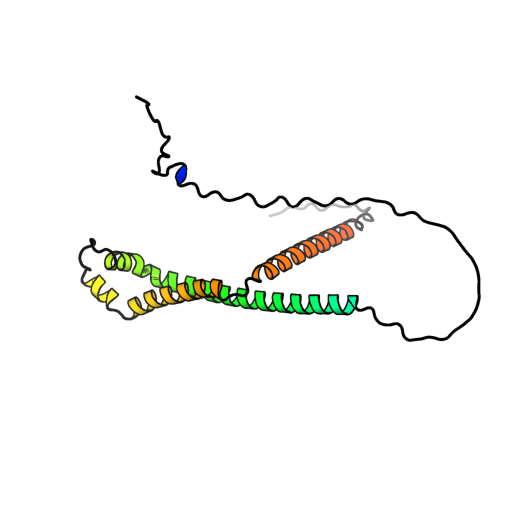8 GLU A C 1
ATOM 888 O O . GLU A 1 118 ? -15.737 4.537 27.999 1.00 94.50 118 GLU A O 1
ATOM 893 N N . GLU A 1 119 ? -14.120 3.782 29.362 1.00 94.50 119 GLU A N 1
ATOM 894 C CA . GLU A 1 119 ? -13.010 4.464 28.690 1.00 94.50 119 GLU A CA 1
ATOM 895 C C . GLU A 1 119 ? -12.826 3.956 27.254 1.00 94.50 119 GLU A C 1
ATOM 897 O O . GLU A 1 119 ? -12.619 4.729 26.319 1.00 94.50 119 GLU A O 1
ATOM 902 N N . GLU A 1 120 ? -12.937 2.643 27.049 1.00 94.62 120 GLU A N 1
ATOM 903 C CA . GLU A 1 120 ? -12.861 2.029 25.723 1.00 94.62 120 GLU A CA 1
ATOM 904 C C . GLU A 1 120 ? -14.036 2.466 24.833 1.00 94.62 120 GLU A C 1
ATOM 906 O O . GLU A 1 120 ? -13.841 2.757 23.650 1.00 94.62 120 GLU A O 1
ATOM 911 N N . CYS A 1 121 ? -15.246 2.573 25.394 1.00 94.75 121 CYS A N 1
ATOM 912 C CA . CYS A 1 121 ? -16.427 3.058 24.679 1.00 94.75 121 CYS A CA 1
ATOM 913 C C . CYS A 1 121 ? -16.248 4.501 24.199 1.00 94.75 121 CYS A C 1
ATOM 915 O O . CYS A 1 121 ? -16.629 4.821 23.067 1.00 94.75 121 CYS A O 1
ATOM 917 N N . GLU A 1 122 ? -15.650 5.363 25.021 1.00 95.69 122 GLU A N 1
ATOM 918 C CA . GLU A 1 122 ? -15.346 6.743 24.642 1.00 95.69 122 GLU A CA 1
ATOM 919 C C . GLU A 1 122 ? -14.358 6.785 23.465 1.00 95.69 122 GLU A C 1
ATOM 921 O O . GLU A 1 122 ? -14.613 7.451 22.455 1.00 95.69 122 GLU A O 1
ATOM 926 N N . VAL A 1 123 ? -13.290 5.980 23.526 1.00 95.75 123 VAL A N 1
ATOM 927 C CA . VAL A 1 123 ? -12.285 5.895 22.456 1.00 95.75 123 VAL A CA 1
ATOM 928 C C . VAL A 1 123 ? -12.882 5.393 21.140 1.00 95.75 123 VAL A C 1
ATOM 930 O O . VAL A 1 123 ? -12.642 6.009 20.099 1.00 95.75 123 VAL A O 1
ATOM 933 N N . VAL A 1 124 ? -13.679 4.317 21.159 1.00 94.69 124 VAL A N 1
ATOM 934 C CA . VAL A 1 124 ? -14.333 3.781 19.945 1.00 94.69 124 VAL A CA 1
ATOM 935 C C . VAL A 1 124 ? -15.329 4.784 19.357 1.00 94.69 124 VAL A C 1
ATOM 937 O O . VAL A 1 124 ? -15.472 4.878 18.135 1.00 94.69 124 VAL A O 1
ATOM 940 N N . SER A 1 125 ? -15.984 5.572 20.209 1.00 94.94 125 SER A N 1
ATOM 941 C CA . SER A 1 125 ? -16.948 6.594 19.789 1.00 94.94 125 SER A CA 1
ATOM 942 C C . SER A 1 125 ? -16.284 7.832 19.174 1.00 94.94 125 SER A C 1
ATOM 944 O O . SER A 1 125 ? -16.939 8.615 18.478 1.00 94.94 125 SER A O 1
ATOM 946 N N . HIS A 1 126 ? -14.980 8.036 19.379 1.00 96.19 126 HIS A N 1
ATOM 947 C CA . HIS A 1 126 ? -14.268 9.153 18.775 1.00 96.19 126 HIS A CA 1
ATOM 948 C C . HIS A 1 126 ? -14.087 8.984 17.261 1.00 96.19 126 HIS A C 1
ATOM 950 O O . HIS A 1 126 ? -13.612 7.972 16.748 1.00 96.19 126 HIS A O 1
ATOM 956 N N . LYS A 1 127 ? -14.329 10.072 16.519 1.00 96.50 127 LYS A N 1
ATOM 957 C CA . LYS A 1 127 ? -14.142 10.126 15.058 1.00 96.50 127 LYS A CA 1
ATOM 958 C C . LYS A 1 127 ? -12.724 9.743 14.609 1.00 96.50 127 LYS A C 1
ATOM 960 O O . LYS A 1 127 ? -12.552 9.236 13.500 1.00 96.50 127 LYS A 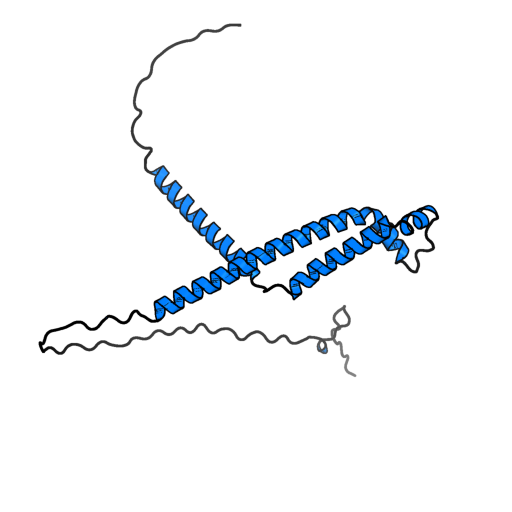O 1
ATOM 965 N N . ASN A 1 128 ? -11.718 9.995 15.449 1.00 96.38 128 ASN A N 1
ATOM 966 C CA . ASN A 1 128 ? -10.326 9.662 15.154 1.00 96.38 128 ASN A CA 1
ATOM 967 C C . ASN A 1 128 ? -10.107 8.151 15.062 1.00 96.38 128 ASN A C 1
ATOM 969 O O . ASN A 1 128 ? -9.460 7.715 14.115 1.00 96.38 128 ASN A O 1
ATOM 973 N N . PHE A 1 129 ? -10.701 7.362 15.962 1.00 97.12 129 PHE A N 1
ATOM 974 C CA . PHE A 1 129 ? -10.628 5.902 15.912 1.00 97.12 129 PHE A CA 1
ATOM 975 C C . PHE A 1 129 ? -11.152 5.386 14.566 1.00 97.12 129 PHE A C 1
ATOM 977 O O . PHE A 1 129 ? -10.409 4.782 13.790 1.00 97.12 129 PHE A O 1
ATOM 984 N N . ALA A 1 130 ? -12.395 5.738 14.222 1.00 96.00 130 ALA A N 1
ATOM 985 C CA . ALA A 1 130 ? -13.023 5.301 12.976 1.00 96.00 130 ALA A CA 1
ATOM 986 C C . ALA A 1 130 ? -12.233 5.740 11.730 1.00 96.00 130 ALA A C 1
ATOM 988 O O . ALA A 1 130 ? -12.040 4.954 10.801 1.00 96.00 130 ALA A O 1
ATOM 989 N N . LYS A 1 131 ? -11.739 6.987 11.706 1.00 98.00 131 LYS A N 1
ATOM 990 C CA . LYS A 1 131 ? -10.945 7.514 10.587 1.00 98.00 131 LYS A CA 1
ATOM 991 C C . LYS A 1 131 ? -9.626 6.761 10.421 1.00 98.00 131 LYS A C 1
ATOM 993 O O . LYS A 1 131 ? -9.249 6.467 9.291 1.00 98.00 131 LYS A O 1
ATOM 998 N N . THR A 1 132 ? -8.944 6.447 11.517 1.00 97.88 132 THR A N 1
ATOM 999 C CA . THR A 1 132 ? -7.658 5.745 11.495 1.00 97.88 132 THR A CA 1
ATOM 1000 C C . THR A 1 132 ? -7.814 4.302 11.022 1.00 97.88 132 THR A C 1
ATOM 1002 O O . THR A 1 132 ? -7.104 3.886 10.107 1.00 97.88 132 THR A O 1
ATOM 1005 N N . ILE A 1 133 ? -8.787 3.557 11.561 1.00 97.75 133 ILE A N 1
ATOM 1006 C CA . ILE A 1 133 ? -9.050 2.173 11.134 1.00 97.75 133 ILE A CA 1
ATOM 1007 C C . ILE A 1 133 ? -9.467 2.124 9.660 1.00 97.75 133 ILE A C 1
ATOM 1009 O O . ILE A 1 133 ? -8.928 1.331 8.884 1.00 97.75 133 ILE A O 1
ATOM 1013 N N . LYS A 1 134 ? -10.359 3.028 9.235 1.00 97.31 134 LYS A N 1
ATOM 1014 C CA . LYS A 1 134 ? -10.750 3.153 7.826 1.00 97.31 134 LYS A CA 1
ATOM 1015 C C . LYS A 1 134 ? -9.560 3.508 6.929 1.00 97.31 134 LYS A C 1
ATOM 1017 O O . LYS A 1 134 ? -9.397 2.902 5.875 1.00 97.31 134 LYS A O 1
ATOM 1022 N N . GLY A 1 135 ? -8.714 4.448 7.349 1.00 97.88 135 GLY A N 1
ATOM 1023 C CA . GLY A 1 135 ? -7.528 4.858 6.595 1.00 97.88 135 GLY A CA 1
ATOM 1024 C C . GLY A 1 135 ? -6.532 3.715 6.387 1.00 97.88 135 GLY A C 1
ATOM 1025 O O . GLY A 1 135 ? -6.006 3.556 5.286 1.00 97.88 135 GLY A O 1
ATOM 1026 N N . LEU A 1 136 ? -6.324 2.874 7.406 1.00 98.19 136 LEU A N 1
ATOM 1027 C CA . LEU A 1 136 ? -5.517 1.659 7.283 1.00 98.19 136 LEU A CA 1
ATOM 1028 C C . LEU A 1 136 ? -6.110 0.686 6.256 1.00 98.19 136 LEU A C 1
ATOM 1030 O O . LEU A 1 136 ? -5.387 0.202 5.381 1.00 98.19 136 LEU A O 1
ATOM 1034 N N . ALA A 1 137 ? -7.416 0.422 6.337 1.00 97.75 137 ALA A N 1
ATOM 1035 C CA . ALA A 1 137 ? -8.099 -0.472 5.408 1.00 97.75 137 ALA A CA 1
ATOM 1036 C C . ALA A 1 137 ? -8.004 0.034 3.957 1.00 97.75 137 ALA A C 1
ATOM 1038 O O . ALA A 1 137 ? -7.590 -0.710 3.070 1.00 97.75 137 ALA A O 1
ATOM 1039 N N . GLU A 1 138 ? -8.294 1.315 3.713 1.00 98.25 138 GLU A N 1
ATOM 1040 C CA . GLU A 1 138 ? -8.189 1.930 2.384 1.00 98.25 138 GLU A CA 1
ATOM 1041 C C . GLU A 1 138 ? -6.761 1.878 1.829 1.00 98.25 138 GLU A C 1
ATOM 1043 O O . GLU A 1 138 ? -6.564 1.562 0.654 1.00 98.25 138 GLU A O 1
ATOM 1048 N N . ALA A 1 139 ? -5.747 2.154 2.657 1.00 98.00 139 ALA A N 1
ATOM 1049 C CA . ALA A 1 139 ? -4.353 2.064 2.236 1.00 98.00 139 ALA A CA 1
ATOM 1050 C C . ALA A 1 139 ? -3.967 0.627 1.852 1.00 98.00 139 ALA A C 1
ATOM 1052 O O . ALA A 1 139 ? -3.267 0.417 0.859 1.00 98.00 139 ALA A O 1
ATOM 1053 N N . ARG A 1 140 ? -4.453 -0.376 2.597 1.00 97.75 140 ARG A N 1
ATOM 1054 C CA . ARG A 1 140 ? -4.209 -1.789 2.282 1.00 97.75 140 ARG A CA 1
ATOM 1055 C C . ARG A 1 140 ? -4.893 -2.212 0.985 1.00 97.75 140 ARG A C 1
ATOM 1057 O O . ARG A 1 140 ? -4.267 -2.908 0.184 1.00 97.75 140 ARG A O 1
ATOM 1064 N N . VAL A 1 141 ? -6.134 -1.773 0.766 1.00 98.00 141 VAL A N 1
ATOM 1065 C CA . VAL A 1 141 ? -6.875 -2.025 -0.478 1.00 98.00 141 VAL A CA 1
ATOM 1066 C C . VAL A 1 141 ? -6.128 -1.431 -1.667 1.00 98.00 141 VAL A C 1
ATOM 1068 O O . VAL A 1 141 ? -5.870 -2.161 -2.613 1.00 98.00 141 VAL A O 1
ATOM 1071 N N . LYS A 1 142 ? -5.673 -0.173 -1.592 1.00 97.94 142 LYS A N 1
ATOM 1072 C CA . LYS A 1 142 ? -4.915 0.471 -2.683 1.00 97.94 142 LYS A CA 1
ATOM 1073 C C . LYS A 1 142 ? -3.623 -0.264 -3.045 1.00 97.94 142 LYS A C 1
ATOM 1075 O O . LYS A 1 142 ? -3.300 -0.408 -4.217 1.00 97.94 142 LYS A O 1
ATOM 1080 N N . VAL A 1 143 ? -2.873 -0.738 -2.046 1.00 97.00 143 VAL A N 1
ATOM 1081 C CA . VAL A 1 143 ? -1.657 -1.537 -2.292 1.00 97.00 143 VAL A CA 1
ATOM 1082 C C . VAL A 1 143 ? -1.993 -2.868 -2.967 1.00 97.00 143 VAL A C 1
ATOM 1084 O O . VAL A 1 143 ? -1.215 -3.337 -3.789 1.00 97.00 143 VAL A O 1
ATOM 1087 N N . SER A 1 144 ? -3.123 -3.478 -2.610 1.00 95.69 144 SER A N 1
ATOM 1088 C CA . SER A 1 144 ? -3.549 -4.757 -3.188 1.00 95.69 144 SER A CA 1
ATOM 1089 C C . SER A 1 144 ? -4.054 -4.567 -4.620 1.00 95.69 144 SER A C 1
ATOM 1091 O O . SER A 1 144 ? -3.605 -5.273 -5.515 1.00 95.69 144 SER A O 1
ATOM 1093 N N . SER A 1 145 ? -4.881 -3.543 -4.858 1.00 95.94 145 SER A N 1
ATOM 1094 C CA . SER A 1 145 ? -5.402 -3.224 -6.190 1.00 95.94 145 SER A CA 1
ATOM 1095 C C . SER A 1 145 ? -4.299 -2.843 -7.170 1.00 95.94 145 SER A C 1
ATOM 1097 O O . SER A 1 145 ? -4.401 -3.168 -8.343 1.00 95.94 145 SER A O 1
ATOM 1099 N N . TRP A 1 146 ? -3.223 -2.195 -6.705 1.00 96.75 146 TRP A N 1
ATOM 1100 C CA . TRP A 1 146 ? -2.085 -1.871 -7.567 1.00 96.75 146 TRP A CA 1
ATOM 1101 C C . TRP A 1 146 ? -1.497 -3.120 -8.238 1.00 96.75 146 TRP A C 1
ATOM 1103 O O . TRP A 1 146 ? -1.207 -3.081 -9.427 1.00 96.75 146 TRP A O 1
ATOM 1113 N N . ALA A 1 147 ? -1.379 -4.239 -7.513 1.00 90.31 147 ALA A N 1
ATOM 1114 C CA . ALA A 1 147 ? -0.828 -5.477 -8.071 1.00 90.31 147 ALA A CA 1
ATOM 1115 C C . ALA A 1 147 ? -1.722 -6.075 -9.170 1.00 90.31 147 ALA A C 1
ATOM 1117 O O . ALA A 1 147 ? -1.221 -6.736 -10.074 1.00 90.31 147 ALA A O 1
ATOM 1118 N N . GLU A 1 148 ? -3.030 -5.826 -9.100 1.00 92.81 148 GLU A N 1
ATOM 1119 C CA . GLU A 1 148 ? -4.010 -6.270 -10.095 1.00 92.81 148 GLU A CA 1
ATOM 1120 C C . GLU A 1 148 ? -4.043 -5.355 -11.327 1.00 92.81 148 GLU A C 1
ATOM 1122 O O . GLU A 1 148 ? -4.358 -5.813 -12.421 1.00 92.81 148 GLU A O 1
ATOM 1127 N N . THR A 1 149 ? -3.730 -4.064 -11.163 1.00 93.12 149 THR A N 1
ATOM 1128 C CA . THR A 1 149 ? -3.824 -3.065 -12.241 1.00 93.12 149 THR A CA 1
ATOM 1129 C C . THR A 1 149 ? -2.499 -2.736 -12.919 1.00 93.12 149 THR A C 1
ATOM 1131 O O . THR A 1 149 ? -2.505 -2.121 -13.981 1.00 93.12 149 THR A O 1
ATOM 1134 N N . SER A 1 150 ? -1.372 -3.081 -12.299 1.00 93.06 150 SER A N 1
ATOM 1135 C CA . SER A 1 150 ? -0.042 -2.786 -12.833 1.00 93.06 150 SER A CA 1
ATOM 1136 C C . SER A 1 150 ? 0.275 -3.600 -14.090 1.00 93.06 150 SER A C 1
ATOM 1138 O O . SER A 1 150 ? -0.174 -4.737 -14.225 1.00 93.06 150 SER A O 1
ATOM 1140 N N . SER A 1 151 ? 1.109 -3.053 -14.974 1.00 91.12 151 SER A N 1
ATOM 1141 C CA . SER A 1 151 ? 1.511 -3.699 -16.231 1.00 91.12 151 SER A CA 1
ATOM 1142 C C . SER A 1 151 ? 2.277 -5.017 -16.046 1.00 91.12 151 SER A C 1
ATOM 1144 O O . SER A 1 151 ? 2.338 -5.834 -16.960 1.00 91.12 151 SER A O 1
ATOM 1146 N N . GLY A 1 152 ? 2.882 -5.229 -14.870 1.00 90.31 152 GLY A N 1
ATOM 1147 C CA . GLY A 1 152 ? 3.767 -6.366 -14.597 1.00 90.31 152 GLY A CA 1
ATOM 1148 C C . GLY A 1 152 ? 5.205 -6.172 -15.096 1.00 90.31 152 GLY A C 1
ATOM 1149 O O . GLY A 1 152 ? 6.063 -7.008 -14.815 1.00 90.31 152 GLY A O 1
ATOM 1150 N N . ASN A 1 153 ? 5.513 -5.042 -15.740 1.00 92.31 153 ASN A N 1
ATOM 1151 C CA . ASN A 1 153 ? 6.816 -4.774 -16.360 1.00 92.31 153 ASN A CA 1
ATOM 1152 C C . ASN A 1 153 ? 7.922 -4.371 -15.366 1.00 92.31 153 ASN A C 1
ATOM 1154 O O . ASN A 1 153 ? 9.043 -4.072 -15.767 1.00 92.31 153 ASN A O 1
ATOM 1158 N N . HIS A 1 154 ? 7.661 -4.390 -14.058 1.00 91.50 154 HIS A N 1
ATOM 1159 C CA . HIS A 1 154 ? 8.613 -3.969 -13.016 1.00 91.50 154 HIS A CA 1
ATOM 1160 C C . HIS A 1 154 ? 9.940 -4.741 -13.037 1.00 91.50 154 HIS A C 1
ATOM 1162 O O . HIS A 1 154 ? 10.963 -4.214 -12.603 1.00 91.50 154 HIS A O 1
ATOM 1168 N N . GLY A 1 155 ? 9.936 -5.972 -13.563 1.00 90.94 155 GLY A N 1
ATOM 1169 C CA . GLY A 1 155 ? 11.153 -6.757 -13.775 1.00 90.94 155 GLY A CA 1
ATOM 1170 C C . GLY A 1 155 ? 12.147 -6.086 -14.728 1.00 90.94 155 GLY A C 1
ATOM 1171 O O . GLY A 1 155 ? 13.349 -6.251 -14.551 1.00 90.94 155 GLY A O 1
ATOM 1172 N N . LEU A 1 156 ? 11.673 -5.263 -15.673 1.00 92.19 156 LEU A N 1
ATOM 1173 C CA . LEU A 1 156 ? 12.541 -4.499 -16.573 1.00 92.19 156 LEU A CA 1
ATOM 1174 C C . LEU A 1 156 ? 13.438 -3.536 -15.794 1.00 92.19 156 LEU A C 1
ATOM 1176 O O . LEU A 1 156 ? 14.626 -3.457 -16.070 1.00 92.19 156 LEU A O 1
ATOM 1180 N N . ILE A 1 157 ? 12.910 -2.875 -14.760 1.00 93.38 157 ILE A N 1
ATOM 1181 C CA . ILE A 1 157 ? 13.710 -1.971 -13.923 1.00 93.38 157 ILE A CA 1
ATOM 1182 C C . ILE A 1 157 ? 14.780 -2.726 -13.140 1.00 93.38 157 ILE A C 1
ATOM 1184 O O . ILE A 1 157 ? 15.895 -2.232 -13.003 1.00 93.38 157 ILE A O 1
ATOM 1188 N N . LEU A 1 158 ? 14.469 -3.926 -12.646 1.00 90.25 158 LEU A N 1
ATOM 1189 C CA . LEU A 1 158 ? 15.462 -4.753 -11.960 1.00 90.25 158 LEU A CA 1
ATOM 1190 C C . LEU A 1 158 ? 16.588 -5.170 -12.911 1.00 90.25 158 LEU A C 1
ATOM 1192 O O . LEU A 1 158 ? 17.754 -5.066 -12.543 1.00 90.25 158 LEU A O 1
ATOM 1196 N N . ASN A 1 159 ? 16.245 -5.562 -14.139 1.00 89.88 159 ASN A N 1
ATOM 1197 C CA . ASN A 1 159 ? 17.229 -5.915 -15.160 1.00 89.88 159 ASN A CA 1
ATOM 1198 C C . ASN A 1 159 ? 18.139 -4.729 -15.510 1.00 89.88 159 ASN A C 1
ATOM 1200 O O . ASN A 1 159 ? 19.353 -4.904 -15.578 1.00 89.88 159 ASN A O 1
ATOM 1204 N N . GLU A 1 160 ? 17.575 -3.528 -15.679 1.00 89.56 160 GLU A N 1
ATOM 1205 C CA . GLU A 1 160 ? 18.361 -2.316 -15.944 1.00 89.56 160 GLU A CA 1
ATOM 1206 C C . GLU A 1 160 ? 19.316 -1.992 -14.788 1.00 89.56 160 GLU A C 1
ATOM 1208 O O . GLU A 1 160 ? 20.480 -1.669 -15.013 1.00 89.56 160 GLU A O 1
ATOM 1213 N N . LEU A 1 161 ? 18.864 -2.129 -13.536 1.00 87.94 161 LEU A N 1
ATOM 1214 C CA . LEU A 1 161 ? 19.728 -1.918 -12.373 1.00 87.94 161 LEU A CA 1
ATOM 1215 C C . LEU A 1 161 ? 20.884 -2.926 -12.327 1.00 87.94 161 LEU A C 1
ATOM 1217 O O . LEU A 1 161 ? 22.014 -2.527 -12.049 1.00 87.94 161 LEU A O 1
ATOM 1221 N N . SER A 1 162 ? 20.627 -4.200 -12.636 1.00 88.00 162 SER A N 1
ATOM 1222 C CA . SER A 1 162 ? 21.671 -5.229 -12.705 1.00 88.00 162 SER A CA 1
ATOM 1223 C C . SER A 1 162 ? 22.666 -4.980 -13.841 1.00 88.00 162 SER A C 1
ATOM 1225 O O . SER A 1 162 ? 23.872 -5.079 -13.626 1.00 88.00 162 SER A O 1
ATOM 1227 N N . PHE A 1 163 ? 22.192 -4.603 -15.033 1.00 84.06 163 PHE A N 1
ATOM 1228 C CA . PHE A 1 163 ? 23.067 -4.299 -16.168 1.00 84.06 163 PHE A CA 1
ATOM 1229 C C . PHE A 1 163 ? 23.988 -3.106 -15.874 1.00 84.06 163 PHE A C 1
ATOM 1231 O O . PHE A 1 163 ? 25.199 -3.172 -16.092 1.00 84.06 163 PHE A O 1
ATOM 1238 N N . VAL A 1 164 ? 23.429 -2.029 -15.312 1.00 83.19 164 VAL A N 1
ATOM 1239 C CA . VAL A 1 164 ? 24.201 -0.844 -14.918 1.00 83.19 164 VAL A CA 1
ATOM 1240 C C . VAL A 1 164 ? 25.222 -1.183 -13.827 1.00 83.19 164 VAL A C 1
ATOM 1242 O O . VAL A 1 164 ? 26.343 -0.672 -13.855 1.00 83.19 164 VAL A O 1
ATOM 1245 N N . GLU A 1 165 ? 24.884 -2.059 -12.878 1.00 80.69 165 GLU A N 1
ATOM 1246 C CA . GLU A 1 165 ? 25.821 -2.516 -11.847 1.00 80.69 165 GLU A CA 1
ATOM 1247 C C . GLU A 1 165 ? 27.039 -3.234 -12.455 1.00 80.69 165 GLU A C 1
ATOM 1249 O O . GLU A 1 165 ? 28.182 -2.896 -12.128 1.00 80.69 165 GLU A O 1
ATOM 1254 N N . GLU A 1 166 ? 26.824 -4.162 -13.392 1.00 81.31 166 GLU A N 1
ATOM 1255 C CA . GLU A 1 166 ? 27.901 -4.875 -14.093 1.00 81.31 166 GLU A CA 1
ATOM 1256 C C . GLU A 1 166 ? 28.794 -3.933 -14.920 1.00 81.31 166 GLU A C 1
ATOM 1258 O O . GLU A 1 166 ? 30.030 -4.054 -14.908 1.00 81.31 166 GLU A O 1
ATOM 1263 N N . GLU A 1 167 ? 28.193 -2.955 -15.605 1.00 83.56 167 GLU A N 1
ATOM 1264 C CA . GLU A 1 167 ? 28.919 -1.950 -16.384 1.00 83.56 167 GLU A CA 1
ATOM 1265 C C . GLU A 1 167 ? 29.806 -1.077 -15.480 1.00 83.56 167 GLU A C 1
ATOM 1267 O O . GLU A 1 167 ? 30.996 -0.886 -15.760 1.00 83.56 167 GLU A O 1
ATOM 1272 N N . ILE A 1 168 ? 29.271 -0.610 -14.346 1.00 81.31 168 ILE A N 1
ATOM 1273 C CA . ILE A 1 168 ? 30.015 0.188 -13.363 1.00 81.31 168 ILE A CA 1
ATOM 1274 C C . ILE A 1 168 ? 31.184 -0.615 -12.784 1.00 81.31 168 ILE A C 1
ATOM 1276 O O . ILE A 1 168 ? 32.307 -0.104 -12.711 1.00 81.31 168 ILE A O 1
ATOM 1280 N N . VAL A 1 169 ? 30.965 -1.875 -12.398 1.00 87.31 169 VAL A N 1
ATOM 1281 C CA . VAL A 1 169 ? 32.028 -2.749 -11.871 1.00 87.31 169 VAL A CA 1
ATOM 1282 C C . VAL A 1 169 ? 33.147 -2.924 -12.901 1.00 87.31 169 VAL A C 1
ATOM 1284 O O . VAL A 1 169 ? 34.330 -2.789 -12.566 1.00 87.31 169 VAL A O 1
ATOM 1287 N N . THR A 1 170 ? 32.791 -3.144 -14.167 1.00 85.50 170 THR A N 1
ATOM 1288 C CA . THR A 1 170 ? 33.748 -3.300 -15.270 1.00 85.50 170 THR A CA 1
ATOM 1289 C C . THR A 1 170 ? 34.539 -2.015 -15.529 1.00 85.50 170 THR A C 1
ATOM 1291 O O . THR A 1 170 ? 35.770 -2.051 -15.678 1.00 85.50 170 THR A O 1
ATOM 1294 N N . ALA A 1 171 ? 33.872 -0.858 -15.522 1.00 83.50 171 ALA A N 1
ATOM 1295 C CA . ALA A 1 171 ? 34.510 0.447 -15.675 1.00 83.50 171 ALA A CA 1
ATOM 1296 C C . ALA A 1 171 ? 35.501 0.734 -14.532 1.00 83.50 171 ALA A C 1
ATOM 1298 O O . ALA A 1 171 ? 36.633 1.163 -14.782 1.00 83.50 171 ALA A O 1
ATOM 1299 N N . LEU A 1 172 ? 35.131 0.422 -13.285 1.00 85.56 172 LEU A N 1
ATOM 1300 C CA . LEU A 1 172 ? 35.988 0.597 -12.109 1.00 85.56 172 LEU A CA 1
ATOM 1301 C C . LEU A 1 172 ? 37.193 -0.356 -12.103 1.00 85.56 172 LEU A C 1
ATOM 1303 O O . LEU A 1 172 ? 38.305 0.062 -11.765 1.00 85.56 172 LEU A O 1
ATOM 1307 N N . ALA A 1 173 ? 37.017 -1.619 -12.502 1.00 83.12 173 ALA A N 1
ATOM 1308 C CA . ALA A 1 173 ? 38.117 -2.578 -12.636 1.00 83.12 173 ALA A CA 1
ATOM 1309 C C . ALA A 1 173 ? 39.116 -2.143 -13.723 1.00 83.12 173 ALA A C 1
ATOM 1311 O O . ALA A 1 173 ? 40.336 -2.153 -13.515 1.00 83.12 173 ALA A O 1
ATOM 1312 N N . THR A 1 174 ? 38.600 -1.663 -14.856 1.00 81.62 174 THR A N 1
ATOM 1313 C CA . THR A 1 174 ? 39.414 -1.132 -15.954 1.00 81.62 174 THR A CA 1
ATOM 1314 C C . THR A 1 174 ? 40.169 0.128 -15.524 1.00 81.62 174 THR A C 1
ATOM 1316 O O . THR A 1 174 ? 41.356 0.262 -15.827 1.00 81.62 174 THR A O 1
ATOM 1319 N N . ALA A 1 175 ? 39.535 1.020 -14.757 1.00 77.12 175 ALA A N 1
ATOM 1320 C CA . ALA A 1 175 ? 40.181 2.210 -14.209 1.00 77.12 175 ALA A CA 1
ATOM 1321 C C . ALA A 1 175 ? 41.331 1.856 -13.248 1.00 77.12 175 ALA A C 1
ATOM 1323 O O . ALA A 1 175 ? 42.432 2.379 -13.416 1.00 77.12 175 ALA A O 1
ATOM 1324 N N . LYS A 1 176 ? 41.126 0.907 -12.319 1.00 73.44 176 LYS A N 1
ATOM 1325 C CA . LYS A 1 176 ? 42.159 0.440 -11.371 1.00 73.44 176 LYS A CA 1
ATOM 1326 C C . LYS A 1 176 ? 43.355 -0.222 -12.063 1.00 73.44 176 LYS A C 1
ATOM 1328 O O . LYS A 1 176 ? 44.496 -0.003 -11.662 1.00 73.44 176 LYS A O 1
ATOM 1333 N N . SER A 1 177 ? 43.123 -0.986 -13.134 1.00 66.00 177 SER A N 1
ATOM 1334 C CA . SER A 1 177 ? 44.209 -1.615 -13.904 1.00 66.00 177 SER A CA 1
ATOM 1335 C C . SER A 1 177 ? 45.104 -0.596 -14.631 1.00 66.00 177 SER A C 1
ATOM 1337 O O . SER A 1 177 ? 46.300 -0.830 -14.809 1.00 66.00 177 SER A O 1
ATOM 1339 N N . LYS A 1 178 ? 44.549 0.569 -14.995 1.00 60.97 178 LYS A N 1
ATOM 1340 C CA . LYS A 1 178 ? 45.287 1.675 -15.623 1.00 60.97 178 LYS A CA 1
ATOM 1341 C C . LYS A 1 178 ? 46.071 2.517 -14.612 1.00 60.97 178 LYS A C 1
ATOM 1343 O O . LYS A 1 178 ? 47.109 3.059 -14.975 1.00 60.97 178 LYS A O 1
ATOM 1348 N N . THR A 1 179 ? 45.641 2.590 -13.349 1.00 55.56 179 THR A N 1
ATOM 1349 C CA . THR A 1 179 ? 46.347 3.354 -12.298 1.00 55.56 179 THR A CA 1
ATOM 1350 C C . THR A 1 179 ? 47.550 2.608 -11.702 1.00 55.56 179 THR A C 1
ATOM 1352 O O . THR A 1 179 ? 48.444 3.239 -11.150 1.00 55.56 179 THR A O 1
ATOM 1355 N N . GLY A 1 180 ? 47.626 1.278 -11.842 1.00 49.06 180 GLY A N 1
ATOM 1356 C CA . GLY A 1 180 ? 48.720 0.462 -11.292 1.00 49.06 180 GLY A CA 1
ATOM 1357 C C . GLY A 1 180 ? 50.006 0.398 -12.130 1.00 49.06 180 GLY A C 1
ATOM 1358 O O . GLY A 1 180 ? 51.010 -0.124 -11.654 1.00 49.06 180 GLY A O 1
ATOM 1359 N N . LYS A 1 181 ? 50.011 0.908 -13.371 1.00 48.12 181 LYS A N 1
ATOM 1360 C CA . LYS A 1 181 ? 51.144 0.742 -14.308 1.00 48.12 181 LYS A CA 1
ATOM 1361 C C . LYS A 1 181 ? 52.098 1.947 -14.395 1.00 48.12 181 LYS A C 1
ATOM 1363 O O . LYS A 1 181 ? 53.013 1.916 -15.209 1.00 48.12 181 LYS A O 1
ATOM 1368 N N . GLY A 1 182 ? 51.899 2.983 -13.572 1.00 44.81 182 GLY A N 1
ATOM 1369 C CA . GLY A 1 182 ? 52.669 4.239 -13.621 1.00 44.81 182 GLY A CA 1
ATOM 1370 C C . GLY A 1 182 ? 53.550 4.559 -12.406 1.00 44.81 182 GLY A C 1
ATOM 1371 O O . GLY A 1 182 ? 54.239 5.570 -12.430 1.00 44.81 182 GLY A O 1
ATOM 1372 N N . ALA A 1 183 ? 53.560 3.742 -11.348 1.00 46.75 183 ALA A N 1
ATOM 1373 C CA . ALA A 1 183 ? 54.304 4.040 -10.118 1.00 46.75 183 ALA A CA 1
ATOM 1374 C C . ALA A 1 183 ? 55.536 3.136 -9.961 1.00 46.75 183 ALA A C 1
ATOM 1376 O O . ALA A 1 183 ? 55.615 2.322 -9.041 1.00 46.75 183 ALA A O 1
ATOM 1377 N N . LYS A 1 184 ? 56.492 3.231 -10.888 1.00 48.47 184 LYS A N 1
ATOM 1378 C CA . LYS A 1 184 ? 57.818 2.634 -10.688 1.00 48.47 184 LYS A CA 1
ATOM 1379 C C . LYS A 1 184 ? 58.907 3.394 -11.437 1.00 48.47 184 LYS A C 1
ATOM 1381 O O . LYS A 1 184 ? 59.607 2.802 -12.241 1.00 48.47 184 LYS A O 1
ATOM 1386 N N . GLU A 1 185 ? 59.074 4.683 -11.156 1.00 48.41 185 GLU A N 1
ATOM 1387 C CA . GLU A 1 185 ? 60.388 5.304 -11.332 1.00 48.41 185 GLU A CA 1
ATOM 1388 C C . GLU A 1 185 ? 60.538 6.583 -10.506 1.00 48.41 185 GLU A C 1
ATOM 1390 O O . GLU A 1 185 ? 59.691 7.472 -10.550 1.00 48.41 185 GLU A O 1
ATOM 1395 N N . THR A 1 186 ? 61.695 6.678 -9.848 1.00 43.00 186 THR A N 1
ATOM 1396 C CA . THR A 1 186 ? 62.316 7.868 -9.237 1.00 43.00 186 THR A CA 1
ATOM 1397 C C . THR A 1 186 ? 61.920 8.231 -7.800 1.00 43.00 186 THR A C 1
ATOM 1399 O O . THR A 1 186 ? 60.992 8.994 -7.564 1.00 43.00 186 THR A O 1
ATOM 1402 N N . ALA A 1 187 ? 62.718 7.748 -6.841 1.00 43.28 187 ALA A N 1
ATOM 1403 C CA . ALA A 1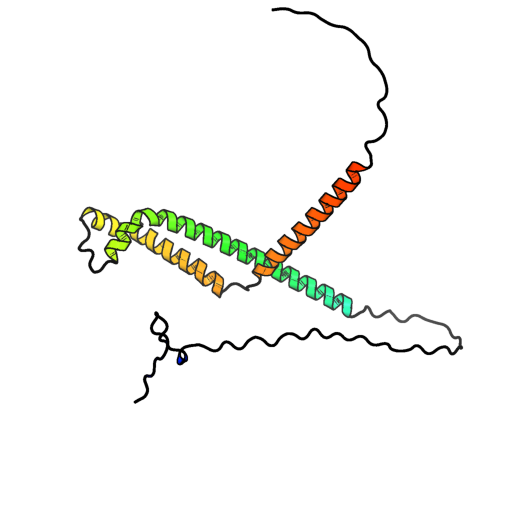 187 ? 63.277 8.568 -5.758 1.00 43.28 187 ALA A CA 1
ATOM 1404 C C . ALA A 1 187 ? 64.418 7.788 -5.075 1.00 43.28 187 ALA A C 1
ATOM 1406 O O . ALA A 1 187 ? 64.199 6.980 -4.174 1.00 43.28 187 ALA A O 1
ATOM 1407 N N . GLN A 1 188 ? 65.631 8.010 -5.575 1.00 44.34 188 GLN A N 1
ATOM 1408 C CA . GLN A 1 188 ? 66.905 7.675 -4.945 1.00 44.34 188 GLN A CA 1
ATOM 1409 C C . GLN A 1 188 ? 67.490 8.983 -4.389 1.00 44.34 188 GLN A C 1
ATOM 1411 O O . GLN A 1 188 ? 67.406 9.992 -5.084 1.00 44.34 188 GLN A O 1
ATOM 1416 N N . GLU A 1 189 ? 68.106 8.909 -3.199 1.00 44.59 189 GLU A N 1
ATOM 1417 C CA . GLU A 1 189 ? 68.977 9.924 -2.561 1.00 44.59 189 GLU A CA 1
ATOM 1418 C C . GLU A 1 189 ? 68.303 11.259 -2.179 1.00 44.59 189 GLU A C 1
ATOM 1420 O O . GLU A 1 189 ? 67.678 11.916 -2.995 1.00 44.59 189 GLU A O 1
ATOM 1425 N N . THR A 1 190 ? 68.358 11.742 -0.936 1.00 43.19 190 THR A N 1
ATOM 1426 C CA . THR A 1 190 ? 69.534 11.888 -0.062 1.00 43.19 190 THR A CA 1
ATOM 1427 C C . THR A 1 190 ? 69.179 11.813 1.431 1.00 43.19 190 THR A C 1
ATOM 1429 O O . THR A 1 190 ? 68.131 12.292 1.860 1.00 43.19 190 THR A O 1
ATOM 1432 N N . ALA A 1 191 ? 70.098 11.232 2.206 1.00 50.75 191 ALA A N 1
ATOM 1433 C CA . ALA A 1 191 ? 70.170 11.262 3.668 1.00 50.75 191 ALA A CA 1
ATOM 1434 C C . ALA A 1 191 ? 70.738 12.599 4.211 1.00 50.75 191 ALA A C 1
ATOM 1436 O O . ALA A 1 191 ? 71.125 13.442 3.407 1.00 50.75 191 ALA A O 1
ATOM 1437 N N . GLN A 1 192 ? 70.849 12.687 5.552 1.00 42.66 192 GLN A N 1
ATOM 1438 C CA . GLN A 1 192 ? 71.339 13.768 6.448 1.00 42.66 192 GLN A CA 1
ATOM 1439 C C . GLN A 1 192 ? 70.261 14.733 6.971 1.00 42.66 192 GLN A C 1
ATOM 1441 O O . GLN A 1 192 ? 69.392 15.150 6.220 1.00 42.66 192 GLN A O 1
ATOM 1446 N N . ASP A 1 193 ? 70.243 15.160 8.235 1.00 46.06 193 ASP A N 1
ATOM 1447 C CA . ASP A 1 193 ? 71.149 14.988 9.383 1.00 46.06 193 ASP A CA 1
ATOM 1448 C C . ASP A 1 193 ? 70.413 15.482 10.642 1.00 46.06 193 ASP A C 1
ATOM 1450 O O . ASP A 1 193 ? 69.517 16.314 10.519 1.00 46.06 193 ASP A O 1
ATOM 1454 N N . ASP A 1 194 ? 70.832 14.982 11.804 1.00 47.75 194 ASP A N 1
ATOM 1455 C CA . ASP A 1 194 ? 70.797 15.548 13.166 1.00 47.75 194 ASP A CA 1
ATOM 1456 C C . ASP A 1 194 ? 69.741 16.581 13.625 1.00 47.75 194 ASP A C 1
ATOM 1458 O O . ASP A 1 194 ? 69.555 17.656 13.057 1.00 47.75 194 ASP A O 1
ATOM 1462 N N . GLY A 1 195 ? 69.161 16.325 14.808 1.00 46.25 195 GLY A N 1
ATOM 1463 C CA . GLY A 1 195 ? 68.406 17.350 15.537 1.00 46.25 195 GLY A CA 1
ATOM 1464 C C . GLY A 1 195 ? 67.663 16.896 16.792 1.00 46.25 195 GLY A C 1
ATOM 1465 O O . GLY A 1 195 ? 66.465 17.127 16.918 1.00 46.25 195 GLY A O 1
ATOM 1466 N N . GLU A 1 196 ? 68.366 16.237 17.705 1.00 57.16 196 GLU A N 1
ATOM 1467 C CA . GLU A 1 196 ? 67.991 16.044 19.109 1.00 57.16 196 GLU A CA 1
ATOM 1468 C C . GLU A 1 196 ? 67.746 17.393 19.821 1.00 57.16 196 GLU A C 1
ATOM 1470 O O . GLU A 1 196 ? 68.662 18.201 19.856 1.00 57.16 196 GLU A O 1
ATOM 1475 N N . GLU A 1 197 ? 66.581 17.627 20.449 1.00 61.53 197 GLU A N 1
ATOM 1476 C CA . GLU A 1 197 ? 66.534 18.314 21.756 1.00 61.53 197 GLU A CA 1
ATOM 1477 C C . GLU A 1 197 ? 65.196 18.123 22.498 1.00 61.53 197 GLU A C 1
ATOM 1479 O O . GLU A 1 197 ? 64.103 18.377 21.992 1.00 61.53 197 GLU A O 1
ATOM 1484 N N . LYS A 1 198 ? 65.319 17.670 23.749 1.00 61.22 198 LYS A N 1
ATOM 1485 C CA . LYS A 1 198 ? 64.309 17.697 24.816 1.00 61.22 198 LYS A CA 1
ATOM 1486 C C . LYS A 1 198 ? 63.854 19.134 25.111 1.00 61.22 198 LYS A C 1
ATOM 1488 O O . LYS A 1 198 ? 64.692 20.022 25.129 1.00 61.22 198 LYS A O 1
ATOM 1493 N N . ALA A 1 199 ? 62.629 19.308 25.611 1.00 53.50 199 ALA A N 1
ATOM 1494 C CA . ALA A 1 199 ? 62.384 19.619 27.032 1.00 53.50 199 ALA A CA 1
ATOM 1495 C C . ALA A 1 199 ? 60.971 20.172 27.295 1.00 53.50 199 ALA A C 1
ATOM 1497 O O . ALA A 1 199 ? 60.493 21.031 26.563 1.00 53.50 199 ALA A O 1
ATOM 1498 N N . ALA A 1 200 ? 60.446 19.722 28.444 1.00 52.28 200 ALA A N 1
ATOM 1499 C CA . ALA A 1 200 ? 59.403 20.297 29.305 1.00 52.28 200 ALA A CA 1
ATOM 1500 C C . ALA A 1 200 ? 57.943 20.256 28.828 1.00 52.28 200 ALA A C 1
ATOM 1502 O O . ALA A 1 200 ? 57.536 21.085 27.989 1.00 52.28 200 ALA A O 1
#